Protein AF-A0A6J1TCN6-F1 (afdb_monomer_lite)

Foldseek 3Di:
DDDDDDDPPPPPPPCPPPLDDDPLPDAAWFQKPVQAIDRHPSRQVVVVDPPIDGPGTAHGDDCCNRVPQDQDFLVQLVVQLVVQVCDPPPVGPVCVLDDDDPSVQLSPLSSLQSSCVSRSHHAADSDPCLSVQLVVQCVVLVLDVVQLVVQLVPDPDPSSNRVSVSVSSVSSSVSRHRSRVVVVPPPPPDPPPDDDDDDDDDDDDDDDDDDD

Radius of gyration: 32.66 Å; chains: 1; bounding box: 57×50×155 Å

InterPro domains:
  IPR002350 Kazal domain [PF07648] (19-49)
  IPR002350 Kazal domain [PS51465] (13-62)
  IPR002350 Kazal domain [SM00280] (18-60)
  IPR036058 Kazal domain superfamily [SSF100895] (13-60)

pLDDT: mean 78.06, std 20.07, range [36.69, 97.38]

Sequence (212 aa):
MQFTMFAALLLPAALAALCPCPPSSEDSPVCGSNNRTYASECELRCARLPGLVAAHPGPCGPPEAAAGRAIVEFEDWDKCFTERLCAPPFWGNCTECGGGGDWSKCRQMCGWNCGCACAGLPTGGLDEGSRERWLECWQGRGCFESRLDECKKSCGTESCKNLCYMNWVRCGCGCVQLAAASRTGATTPRPANTAASTTENMSTTAEVGLGS

Structure (mmCIF, N/CA/C/O backbone):
data_AF-A0A6J1TCN6-F1
#
_entry.id   AF-A0A6J1TCN6-F1
#
loop_
_atom_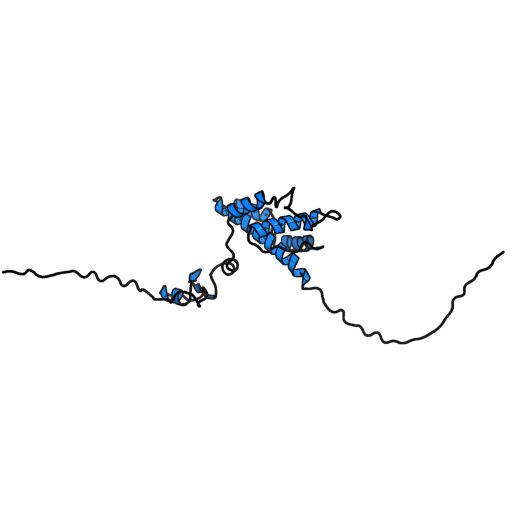site.group_PDB
_atom_site.id
_atom_site.type_symbol
_atom_site.label_atom_id
_atom_site.label_alt_id
_atom_site.label_comp_id
_atom_site.label_asym_id
_atom_site.label_entity_id
_atom_site.label_seq_id
_atom_site.pdbx_PDB_ins_code
_atom_site.Cartn_x
_atom_site.Cartn_y
_atom_site.Cartn_z
_atom_site.occupancy
_atom_site.B_iso_or_equiv
_atom_site.auth_seq_id
_atom_site.auth_comp_id
_atom_site.auth_asym_id
_atom_site.auth_atom_id
_atom_site.pdbx_PDB_model_num
ATOM 1 N N . MET A 1 1 ? -14.423 -17.409 83.108 1.00 46.62 1 MET A N 1
ATOM 2 C CA . MET A 1 1 ? -15.852 -17.497 82.723 1.00 46.62 1 MET A CA 1
ATOM 3 C C . MET A 1 1 ? -16.180 -16.125 82.146 1.00 46.62 1 MET A C 1
ATOM 5 O O . MET A 1 1 ? -15.974 -15.165 82.861 1.00 46.62 1 MET A O 1
ATOM 9 N N . GLN A 1 2 ? -16.464 -15.906 80.865 1.00 44.53 2 GLN A N 1
ATOM 10 C CA . GLN A 1 2 ? -17.339 -16.647 79.965 1.00 44.53 2 GLN A CA 1
ATOM 11 C C . GLN A 1 2 ? -16.924 -16.384 78.507 1.00 44.53 2 GLN A C 1
ATOM 13 O O . GLN A 1 2 ? -16.557 -15.269 78.152 1.00 44.53 2 GLN A O 1
ATOM 18 N N . PHE A 1 3 ? -16.982 -17.439 77.701 1.00 56.25 3 PHE A N 1
ATOM 19 C CA . PHE A 1 3 ? -16.844 -17.441 76.249 1.00 56.25 3 PHE A CA 1
ATOM 20 C C . 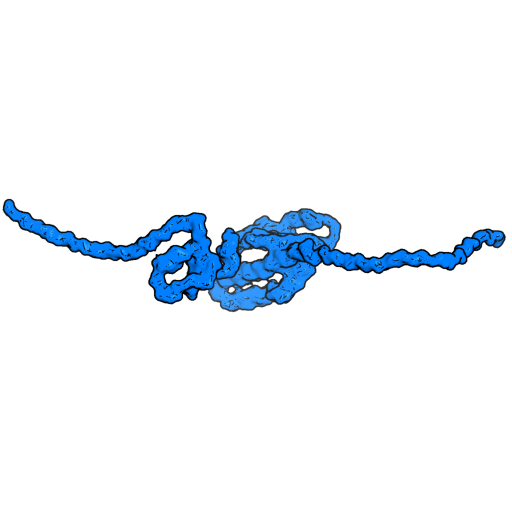PHE A 1 3 ? -18.016 -16.690 75.599 1.00 56.25 3 PHE A C 1
ATOM 22 O O . PHE A 1 3 ? -19.163 -16.944 75.966 1.00 56.25 3 PHE A O 1
ATOM 29 N N . THR A 1 4 ? -17.764 -15.871 74.578 1.00 59.44 4 THR A N 1
ATOM 30 C CA . THR A 1 4 ? -18.784 -15.534 73.574 1.00 59.44 4 THR A CA 1
ATOM 31 C C . THR A 1 4 ? -18.267 -15.876 72.184 1.00 59.44 4 THR A C 1
ATOM 33 O O . THR A 1 4 ? -17.143 -15.564 71.796 1.00 59.44 4 THR A O 1
ATOM 36 N N . MET A 1 5 ? -19.098 -16.653 71.499 1.00 56.09 5 MET A N 1
ATOM 37 C CA . MET A 1 5 ? -18.824 -17.388 70.279 1.00 56.09 5 MET A CA 1
ATOM 38 C C . MET A 1 5 ? -18.811 -16.508 69.028 1.00 56.09 5 MET A C 1
ATOM 40 O O . MET A 1 5 ? -19.613 -15.594 68.875 1.00 56.09 5 MET A O 1
ATOM 44 N N . PHE A 1 6 ? -17.932 -16.914 68.113 1.00 59.91 6 PHE A N 1
ATOM 45 C CA . PHE A 1 6 ? -18.072 -16.947 66.658 1.00 59.91 6 PHE A CA 1
ATOM 46 C C . PHE A 1 6 ? -19.444 -16.583 66.067 1.00 59.91 6 PHE A C 1
ATOM 48 O O . PHE A 1 6 ? -20.427 -17.296 66.248 1.00 59.91 6 PHE A O 1
ATOM 55 N N . ALA A 1 7 ? -19.422 -15.599 65.172 1.00 50.56 7 ALA A N 1
ATOM 56 C CA . ALA A 1 7 ? -20.193 -15.636 63.935 1.00 50.56 7 ALA A CA 1
ATOM 57 C C . ALA A 1 7 ? -19.334 -15.019 62.823 1.00 50.56 7 ALA A C 1
ATOM 59 O O . ALA A 1 7 ? -19.518 -13.873 62.420 1.00 50.56 7 ALA A O 1
ATOM 60 N N . ALA A 1 8 ? -18.333 -15.776 62.363 1.00 53.44 8 ALA A N 1
ATOM 61 C CA . ALA A 1 8 ? -17.680 -15.484 61.096 1.00 53.44 8 ALA A CA 1
ATOM 62 C C . ALA A 1 8 ? -18.711 -15.761 59.996 1.00 53.44 8 ALA A C 1
ATOM 64 O O . ALA A 1 8 ? -18.931 -16.907 59.606 1.00 53.44 8 ALA A O 1
ATOM 65 N N . LEU A 1 9 ? -19.395 -14.704 59.558 1.00 56.03 9 LEU A N 1
ATOM 66 C CA . LEU A 1 9 ? -20.148 -14.680 58.313 1.00 56.03 9 LEU A CA 1
ATOM 67 C C . LEU A 1 9 ? -19.159 -14.994 57.190 1.00 56.03 9 LEU A C 1
ATOM 69 O O . LEU A 1 9 ? -18.452 -14.120 56.692 1.00 56.03 9 LEU A O 1
ATOM 73 N N . LEU A 1 10 ? -19.082 -16.275 56.839 1.00 57.28 10 LEU A N 1
ATOM 74 C CA . LEU A 1 10 ? -18.513 -16.721 55.584 1.00 57.28 10 LEU A CA 1
ATOM 75 C C . LEU A 1 10 ? -19.360 -16.074 54.491 1.00 57.28 10 LEU A C 1
ATOM 77 O O . LEU A 1 10 ? -20.447 -16.548 54.166 1.00 57.28 10 LEU A O 1
ATOM 81 N N . LEU A 1 11 ? -18.867 -14.955 53.958 1.00 54.09 11 LEU A N 1
ATOM 82 C CA . LEU A 1 11 ? -19.218 -14.515 52.619 1.00 54.09 11 LEU A CA 1
ATOM 83 C C . LEU A 1 11 ? -19.058 -15.754 51.733 1.00 54.09 11 LEU A C 1
ATOM 85 O O . LEU A 1 11 ? -17.945 -16.291 51.682 1.00 54.09 11 LEU A O 1
ATOM 89 N N . PRO A 1 12 ? -20.122 -16.257 51.082 1.00 48.84 12 PRO A N 1
ATOM 90 C CA . PRO A 1 12 ? -19.929 -17.218 50.021 1.00 48.84 12 PRO A CA 1
ATOM 91 C C . PRO A 1 12 ? -19.093 -16.470 48.994 1.00 48.84 12 PRO A C 1
ATOM 93 O O . PRO A 1 12 ? -19.589 -15.575 48.307 1.00 48.84 12 PRO A O 1
ATOM 96 N N . ALA A 1 13 ? -17.791 -16.764 48.978 1.00 52.03 13 ALA A N 1
ATOM 97 C CA . ALA A 1 13 ? -16.916 -16.369 47.903 1.00 52.03 13 ALA A CA 1
ATOM 98 C C . ALA A 1 13 ? -17.666 -16.786 46.649 1.00 52.03 13 ALA A C 1
ATOM 100 O O . ALA A 1 13 ? -17.958 -17.971 46.467 1.00 52.03 13 ALA A O 1
ATOM 101 N N . ALA A 1 14 ? -18.090 -15.800 45.863 1.00 54.97 14 ALA A N 1
ATOM 102 C CA . ALA A 1 14 ? -18.622 -16.059 44.554 1.00 54.97 14 ALA A CA 1
ATOM 103 C C . ALA A 1 14 ? -17.546 -16.884 43.852 1.00 54.97 14 ALA A C 1
ATOM 105 O O . ALA A 1 14 ? -16.500 -16.357 43.474 1.00 54.97 14 ALA A O 1
ATOM 106 N N . LEU A 1 15 ? -17.779 -18.194 43.739 1.00 50.97 15 LEU A N 1
ATOM 107 C CA . LEU A 1 15 ? -17.110 -19.036 42.770 1.00 50.97 15 LEU A CA 1
ATOM 108 C C . LEU A 1 15 ? -17.580 -18.521 41.409 1.00 50.97 15 LEU A C 1
ATOM 110 O O . LEU A 1 15 ? -18.444 -19.106 40.758 1.00 50.97 15 LEU A O 1
ATOM 114 N N . ALA A 1 16 ? -17.034 -17.377 40.996 1.00 51.00 16 ALA A N 1
ATOM 115 C CA . ALA A 1 16 ? -16.885 -17.070 39.596 1.00 51.00 16 ALA A CA 1
ATOM 116 C C . ALA A 1 16 ? -16.132 -18.270 39.034 1.00 51.00 16 ALA A C 1
ATOM 118 O O . ALA A 1 16 ? -15.017 -18.572 39.459 1.00 51.00 16 ALA A O 1
ATOM 119 N N . ALA A 1 17 ? -16.844 -19.026 38.207 1.00 58.22 17 ALA A N 1
ATOM 120 C CA . ALA A 1 17 ? -16.399 -20.268 37.627 1.00 58.22 17 ALA A CA 1
ATOM 121 C C . ALA A 1 17 ? -15.012 -20.073 37.003 1.00 58.22 17 ALA A C 1
ATOM 123 O O . ALA A 1 17 ? -14.889 -19.568 35.891 1.00 58.22 17 ALA A O 1
ATOM 124 N N . LEU A 1 18 ? -13.974 -20.490 37.729 1.00 63.50 18 LEU A N 1
ATOM 125 C CA . LEU A 1 18 ? -12.692 -20.837 37.147 1.00 63.50 18 LEU A CA 1
ATOM 126 C C . LEU A 1 18 ? -13.007 -22.017 36.250 1.00 63.50 18 LEU A C 1
ATOM 128 O O . LEU A 1 18 ? -13.144 -23.139 36.726 1.00 63.50 18 LEU A O 1
ATOM 132 N N . CYS A 1 19 ? -13.271 -21.753 34.983 1.00 74.81 19 CYS A N 1
ATOM 133 C CA . CYS A 1 19 ? -13.341 -22.805 34.002 1.00 74.81 19 CYS A CA 1
ATOM 134 C C . CYS A 1 19 ? -11.885 -23.021 33.551 1.00 74.81 19 CYS A C 1
ATOM 136 O O . CYS A 1 19 ? -11.282 -22.134 32.942 1.00 74.81 19 CYS A O 1
ATOM 138 N N . PRO A 1 20 ? -11.259 -24.126 33.993 1.00 78.25 20 PRO A N 1
ATOM 139 C CA . PRO A 1 20 ? -9.837 -24.328 33.807 1.00 78.25 20 PRO A CA 1
ATOM 140 C C . PRO A 1 20 ? -9.618 -24.834 32.384 1.00 78.25 20 PRO A C 1
ATOM 142 O O . PRO A 1 20 ? -9.812 -26.016 32.104 1.00 78.25 20 PRO A O 1
ATOM 145 N N . CYS A 1 21 ? -9.240 -23.937 31.479 1.00 82.19 21 CYS A N 1
ATOM 146 C CA . CYS A 1 21 ? -8.718 -24.334 30.180 1.00 82.19 21 CYS A CA 1
ATOM 147 C C . CYS A 1 21 ? -7.208 -24.584 30.301 1.00 82.19 21 CYS A C 1
ATOM 149 O O . CYS A 1 21 ? -6.521 -23.806 30.972 1.00 82.19 21 CYS A O 1
ATOM 151 N N . PRO A 1 22 ? -6.676 -25.669 29.709 1.00 79.00 22 PRO A N 1
ATOM 152 C CA . PRO A 1 22 ? -5.236 -25.871 29.651 1.00 79.00 22 PRO A CA 1
ATOM 153 C C . PRO A 1 22 ? -4.585 -24.688 28.913 1.00 79.00 22 PRO A C 1
ATOM 155 O O . PRO A 1 22 ? -5.210 -24.120 28.014 1.00 79.00 22 PRO A O 1
ATOM 158 N N . PRO A 1 23 ? -3.351 -24.290 29.278 1.00 67.81 23 PRO A N 1
ATOM 159 C CA . PRO A 1 23 ? -2.618 -23.294 28.509 1.00 67.81 23 PRO A CA 1
ATOM 160 C C . PRO A 1 23 ? -2.549 -23.760 27.052 1.00 67.81 23 PRO A C 1
ATOM 162 O O . PRO A 1 23 ? -2.255 -24.923 26.784 1.00 67.81 23 PRO A O 1
ATOM 165 N N . SER A 1 24 ? -2.884 -22.841 26.151 1.00 63.59 24 SER A N 1
ATOM 166 C CA . SER A 1 24 ? -3.285 -22.992 24.746 1.00 63.59 24 SER A CA 1
ATOM 167 C C . SER A 1 24 ? -2.232 -23.581 23.792 1.00 63.59 24 SER A C 1
ATOM 169 O O . SER A 1 24 ? -2.102 -23.120 22.662 1.00 63.59 24 SER A O 1
ATOM 171 N N . SER A 1 25 ? -1.425 -24.554 24.216 1.00 55.06 25 SER A N 1
ATOM 172 C CA . SER A 1 25 ? -0.307 -25.052 23.413 1.00 55.06 25 SER A CA 1
ATOM 173 C C . SER A 1 25 ? -0.741 -25.837 22.174 1.00 55.06 25 SER A C 1
ATOM 175 O O . SER A 1 25 ? 0.068 -25.970 21.264 1.00 55.06 25 SER A O 1
ATOM 177 N N . GLU A 1 26 ? -1.986 -26.329 22.119 1.00 57.09 26 GLU A N 1
ATOM 178 C CA . GLU A 1 26 ? -2.482 -27.165 21.007 1.00 57.09 26 GLU A CA 1
ATOM 179 C C . GLU A 1 26 ? -3.839 -26.728 20.417 1.00 57.09 26 GLU A C 1
ATOM 181 O O . GLU A 1 26 ? -4.210 -27.194 19.341 1.00 57.09 26 GLU A O 1
ATOM 186 N N . ASP A 1 27 ? -4.571 -25.808 21.055 1.00 66.25 27 ASP A N 1
ATOM 187 C CA . ASP A 1 27 ? -5.868 -25.356 20.542 1.00 66.25 27 ASP A CA 1
ATOM 188 C C . ASP A 1 27 ? -5.704 -24.108 19.666 1.00 66.25 27 ASP A C 1
ATOM 190 O O . ASP A 1 27 ? -5.179 -23.082 20.096 1.00 66.25 27 ASP A O 1
ATOM 194 N N . SER A 1 28 ? -6.174 -24.189 18.419 1.00 81.69 28 SER A N 1
ATOM 195 C CA . SER A 1 28 ? -6.238 -23.032 17.521 1.00 81.69 28 SER A CA 1
ATOM 196 C C . SER A 1 28 ? -7.366 -22.073 17.942 1.00 81.69 28 SER A C 1
ATOM 198 O O . SER A 1 28 ? -8.415 -22.540 18.399 1.00 81.69 28 SER A O 1
ATOM 200 N N . PRO A 1 29 ? -7.208 -20.748 17.748 1.00 89.38 29 PRO A N 1
ATOM 201 C CA . PRO A 1 29 ? -8.264 -19.778 18.030 1.00 89.38 29 PRO A CA 1
ATOM 202 C C . PRO A 1 29 ? -9.541 -20.081 17.236 1.00 89.38 29 PRO A C 1
ATOM 204 O O . PRO A 1 29 ? -9.477 -20.619 16.128 1.00 89.38 29 PRO A O 1
ATOM 207 N N . VAL A 1 30 ? -10.699 -19.698 17.777 1.00 92.25 30 VAL A N 1
ATOM 208 C CA . VAL A 1 30 ? -12.020 -19.882 17.146 1.00 92.25 30 VAL A CA 1
ATOM 209 C C . VAL A 1 30 ? -12.822 -18.583 17.149 1.00 92.25 30 VAL A C 1
ATOM 211 O O . VAL A 1 30 ? -12.724 -17.781 18.080 1.00 92.25 30 VAL A O 1
ATOM 214 N N . CYS A 1 31 ? -13.650 -18.376 16.128 1.00 93.56 31 CYS A N 1
ATOM 215 C CA . CYS A 1 31 ? -14.565 -17.248 16.057 1.00 93.56 31 CYS A CA 1
ATOM 216 C C . CYS A 1 31 ? -15.929 -17.671 16.598 1.00 93.56 31 CYS A C 1
ATOM 218 O O . CYS A 1 31 ? -16.514 -18.632 16.105 1.00 93.56 31 CYS A O 1
ATOM 220 N N . GLY A 1 32 ? -16.449 -16.974 17.607 1.00 94.81 32 GLY A N 1
ATOM 221 C CA . GLY A 1 32 ? -17.785 -17.211 18.149 1.00 94.81 32 GLY A CA 1
ATOM 222 C C . GLY A 1 32 ? -18.898 -16.588 17.302 1.00 94.81 32 GLY A C 1
ATOM 223 O O . GLY A 1 32 ? -18.687 -15.617 16.579 1.00 94.81 32 GLY A O 1
ATOM 224 N N . SER A 1 33 ? -20.126 -17.087 17.455 1.00 95.12 33 SER A N 1
ATOM 225 C CA . SER A 1 33 ? -21.349 -16.555 16.826 1.00 95.12 33 SER A CA 1
ATOM 226 C C . SER A 1 33 ? -21.666 -15.104 17.211 1.00 95.12 33 SER A C 1
ATOM 228 O O . SER A 1 33 ? -22.471 -14.445 16.560 1.00 95.12 33 SER A O 1
ATOM 230 N N . ASN A 1 34 ? -21.004 -14.588 18.246 1.00 92.88 34 ASN A N 1
ATOM 231 C CA . ASN A 1 34 ? -21.028 -13.193 18.681 1.00 92.88 34 ASN A CA 1
ATOM 232 C C . ASN A 1 34 ? -19.928 -12.326 18.037 1.00 92.88 34 ASN A C 1
ATOM 234 O O . ASN A 1 34 ? -19.694 -11.208 18.498 1.00 92.88 34 ASN A O 1
ATOM 238 N N . ASN A 1 35 ? -19.235 -12.839 17.017 1.00 91.19 35 ASN A N 1
ATOM 239 C CA . ASN A 1 35 ? -18.137 -12.173 16.319 1.00 91.19 35 ASN A CA 1
ATOM 240 C C . ASN A 1 35 ? -16.944 -11.817 17.235 1.00 91.19 35 ASN A C 1
ATOM 242 O O . ASN A 1 35 ? -16.259 -10.817 17.015 1.00 91.19 35 ASN A O 1
ATOM 246 N N . ARG A 1 36 ? -16.700 -12.622 18.283 1.00 91.94 36 ARG A N 1
ATOM 247 C CA . ARG A 1 36 ? -15.509 -12.536 19.145 1.00 91.94 36 ARG A CA 1
ATOM 248 C C . ARG A 1 36 ? -14.594 -13.740 18.951 1.00 91.94 36 ARG A C 1
ATOM 250 O O . ARG A 1 36 ? -15.065 -14.873 18.906 1.00 91.94 36 ARG A O 1
ATOM 257 N N . THR A 1 37 ? -13.290 -13.485 18.894 1.00 90.69 37 THR A N 1
ATOM 258 C CA . THR A 1 37 ? -12.258 -14.527 18.902 1.00 90.69 37 THR A CA 1
ATOM 259 C C . THR A 1 37 ? -12.057 -15.060 20.318 1.00 90.69 37 THR A C 1
ATOM 261 O O . THR A 1 37 ? -11.866 -14.276 21.246 1.00 90.69 37 THR A O 1
ATOM 264 N N . TYR A 1 38 ? -12.049 -16.380 20.467 1.00 89.94 38 TYR A N 1
ATOM 265 C CA . TYR A 1 38 ? -11.663 -17.099 21.681 1.00 89.94 38 TYR A CA 1
ATOM 266 C C . TYR A 1 38 ? -10.328 -17.802 21.426 1.00 89.94 38 TYR A C 1
ATOM 268 O O . TYR A 1 38 ? -10.118 -18.299 20.316 1.00 89.94 38 TYR A O 1
ATOM 276 N N . ALA A 1 39 ? -9.415 -17.837 22.407 1.00 87.69 39 ALA A N 1
ATOM 277 C CA . ALA A 1 39 ? -8.080 -18.400 22.178 1.00 87.69 39 ALA A CA 1
ATOM 278 C C . ALA A 1 39 ? -8.120 -19.920 21.972 1.00 87.69 39 ALA A C 1
ATOM 280 O O . ALA A 1 39 ? -7.211 -20.484 21.376 1.00 87.69 39 ALA A O 1
ATOM 281 N N . SER A 1 40 ? -9.198 -20.564 22.419 1.00 88.62 40 SER A N 1
ATOM 282 C CA . SER A 1 40 ? -9.494 -21.970 22.174 1.00 88.62 40 SER A CA 1
ATOM 283 C C . SER A 1 40 ? -11.001 -22.225 22.157 1.00 88.62 40 SER A C 1
ATOM 285 O O . SER A 1 40 ? -11.806 -21.440 22.669 1.00 88.62 40 SER A O 1
ATOM 287 N N . GLU A 1 41 ? -11.389 -23.385 21.634 1.00 90.19 41 GLU A N 1
ATOM 288 C CA . GLU A 1 41 ? -12.746 -23.921 21.777 1.00 90.19 41 GLU A CA 1
ATOM 289 C C . GLU A 1 41 ? -13.128 -24.116 23.259 1.00 90.19 41 GLU A C 1
ATOM 291 O O . GLU A 1 41 ? -14.288 -23.926 23.639 1.00 90.19 41 GLU A O 1
ATOM 296 N N . CYS A 1 42 ? -12.153 -24.443 24.121 1.00 90.06 42 CYS A N 1
ATOM 297 C CA . CYS A 1 42 ? -12.367 -24.508 25.566 1.00 90.06 42 CYS A CA 1
ATOM 298 C C . CYS A 1 42 ? -12.830 -23.154 26.107 1.00 90.06 42 CYS A C 1
ATOM 300 O O . CYS A 1 42 ? -13.867 -23.087 26.768 1.00 90.06 42 CYS A O 1
ATOM 302 N N . GLU A 1 43 ? -12.123 -22.073 25.773 1.00 89.50 43 GLU A N 1
ATOM 303 C CA . GLU A 1 43 ? -12.468 -20.716 26.203 1.00 89.50 43 GLU A CA 1
ATOM 304 C C . GLU A 1 43 ? -13.826 -20.246 25.671 1.00 89.50 43 GLU A C 1
ATOM 306 O O . GLU A 1 43 ? -14.572 -19.576 26.389 1.00 89.50 43 GLU A O 1
ATOM 311 N N . LEU A 1 44 ? -14.197 -20.635 24.448 1.00 91.56 44 LEU A N 1
ATOM 312 C CA . LEU A 1 44 ? -15.525 -20.345 23.903 1.00 91.56 44 LEU A CA 1
ATOM 313 C C . LEU A 1 44 ? -16.624 -20.969 24.768 1.00 91.56 44 LEU A C 1
ATOM 315 O O . LEU A 1 44 ? -17.570 -20.289 25.173 1.00 91.56 44 LEU A O 1
ATOM 319 N N . ARG A 1 45 ? -16.480 -22.249 25.121 1.00 89.19 45 ARG A N 1
ATOM 320 C CA . ARG A 1 45 ? -17.425 -22.959 26.004 1.00 89.19 45 ARG A CA 1
ATOM 321 C C . ARG A 1 45 ? -17.405 -22.398 27.425 1.00 89.19 45 ARG A C 1
ATOM 323 O O . ARG A 1 45 ? -18.437 -22.340 28.096 1.00 89.19 45 ARG A O 1
ATOM 330 N N . CYS A 1 46 ? -16.236 -21.945 27.861 1.00 90.31 46 CYS A N 1
ATOM 331 C CA . CYS A 1 46 ? -15.984 -21.322 29.154 1.00 90.31 46 CYS A CA 1
ATOM 332 C C . CYS A 1 46 ? -16.806 -20.054 29.379 1.00 90.31 46 CYS A C 1
ATOM 334 O O . CYS A 1 46 ? -17.253 -19.791 30.495 1.00 90.31 46 CYS A O 1
ATOM 336 N N . ALA A 1 47 ? -17.044 -19.292 28.310 1.00 89.50 47 ALA A N 1
ATOM 337 C CA . ALA A 1 47 ? -17.759 -18.027 28.374 1.00 89.50 47 ALA A CA 1
ATOM 338 C C . ALA A 1 47 ? -19.227 -18.174 28.806 1.00 89.50 47 ALA A C 1
ATOM 340 O O . ALA A 1 47 ? -19.812 -17.198 29.271 1.00 89.50 47 ALA A O 1
ATOM 341 N N . ARG A 1 48 ? -19.822 -19.373 28.662 1.00 85.25 48 ARG A N 1
ATOM 342 C CA . ARG A 1 48 ? -21.197 -19.710 29.089 1.00 85.25 48 ARG A CA 1
ATOM 343 C C . ARG A 1 48 ? -22.253 -18.671 28.677 1.00 85.25 48 ARG A C 1
ATOM 345 O O . ARG A 1 48 ? -23.237 -18.458 29.384 1.00 85.25 48 ARG A O 1
ATOM 352 N N . LEU A 1 49 ? -22.058 -18.025 27.527 1.00 88.81 49 LEU A N 1
ATOM 353 C CA . LEU A 1 49 ? -23.018 -17.073 26.978 1.00 88.81 49 LEU A CA 1
ATOM 354 C C . LEU A 1 49 ? -24.168 -17.844 26.298 1.00 88.81 49 LEU A C 1
ATOM 356 O O . LEU A 1 49 ? -23.896 -18.738 25.492 1.00 88.81 49 LEU A O 1
ATOM 360 N N . PRO A 1 50 ? -25.446 -17.529 26.585 1.00 91.69 50 PRO A N 1
ATOM 361 C CA . PRO A 1 50 ? -26.581 -18.188 25.940 1.00 91.69 50 PRO A CA 1
ATOM 362 C C . PRO A 1 50 ? -26.511 -18.085 24.411 1.00 91.69 50 PRO A C 1
ATOM 364 O O . PRO A 1 50 ? -26.372 -16.991 23.868 1.00 91.69 50 PRO A O 1
ATOM 367 N N . GLY A 1 51 ? -26.604 -19.223 23.716 1.00 91.25 51 GLY A N 1
ATOM 368 C CA . GLY A 1 51 ? -26.572 -19.278 22.247 1.00 91.25 51 GLY A CA 1
ATOM 369 C C . GLY A 1 51 ? -25.197 -19.030 21.609 1.00 91.25 51 GLY A C 1
ATOM 370 O O . GLY A 1 51 ? -25.099 -18.966 20.383 1.00 91.25 51 GLY A O 1
ATOM 371 N N . LEU A 1 52 ? -24.132 -18.903 22.407 1.00 94.88 52 LEU A N 1
ATOM 372 C CA . LEU A 1 52 ? -22.775 -18.809 21.886 1.00 94.88 52 LEU A CA 1
ATOM 373 C C . LEU A 1 52 ? -22.313 -20.171 21.366 1.00 94.88 52 LEU A C 1
ATOM 375 O O . LEU A 1 52 ? -22.261 -21.150 22.107 1.00 94.88 52 LEU A O 1
ATOM 379 N N . VAL A 1 53 ? -21.942 -20.203 20.093 1.00 94.12 53 VAL A N 1
ATOM 380 C CA . VAL A 1 53 ? -21.359 -21.364 19.413 1.00 94.12 53 VAL A CA 1
ATOM 381 C C . VAL A 1 53 ? -20.158 -20.907 18.598 1.00 94.12 53 VAL A C 1
ATOM 383 O O . VAL A 1 53 ? -20.057 -19.724 18.272 1.00 94.12 53 VAL A O 1
ATOM 386 N N . ALA A 1 54 ? -19.250 -21.816 18.251 1.00 93.12 54 ALA A N 1
ATOM 387 C CA . ALA A 1 54 ? -18.235 -21.518 17.249 1.00 93.12 54 ALA A CA 1
ATOM 388 C C . ALA A 1 54 ? -18.917 -21.265 15.894 1.00 93.12 54 ALA A C 1
ATOM 390 O O . ALA A 1 54 ? -19.691 -22.092 15.413 1.00 93.12 54 ALA A O 1
ATOM 391 N N . ALA A 1 55 ? -18.651 -20.108 15.297 1.00 93.38 55 ALA A N 1
ATOM 392 C CA . ALA A 1 55 ? -19.060 -19.763 13.943 1.00 93.38 55 ALA A CA 1
ATOM 393 C C . ALA A 1 55 ? -18.114 -20.391 12.909 1.00 93.38 55 ALA A C 1
ATOM 395 O O . ALA A 1 55 ? -18.578 -20.985 11.939 1.00 93.38 55 ALA A O 1
ATOM 396 N N . HIS A 1 56 ? -16.797 -20.280 13.121 1.00 91.31 56 HIS A N 1
ATOM 397 C CA . HIS A 1 56 ? -15.777 -20.929 12.294 1.00 91.31 56 HIS A CA 1
ATOM 398 C C . HIS A 1 56 ? -14.439 -21.097 13.047 1.00 91.31 56 HIS A C 1
ATOM 400 O O . HIS A 1 56 ? -14.181 -20.365 14.009 1.00 91.31 56 HIS A O 1
ATOM 406 N N . PRO A 1 57 ? -13.563 -22.024 12.610 1.00 89.06 57 PRO A N 1
ATOM 407 C CA . PRO A 1 57 ? -12.176 -22.100 13.075 1.00 89.06 57 PRO A CA 1
ATOM 408 C C . PRO A 1 57 ? -11.367 -20.853 12.685 1.00 89.06 57 PRO A C 1
ATOM 410 O O . PRO A 1 57 ? -11.602 -20.268 11.626 1.00 89.06 57 PRO A O 1
ATOM 413 N N . GLY A 1 58 ? -10.383 -20.472 13.499 1.00 86.56 58 GLY A N 1
ATOM 414 C CA . GLY A 1 58 ? -9.584 -19.254 13.329 1.00 86.56 58 GLY A CA 1
ATOM 415 C C . GLY A 1 58 ? -10.211 -18.023 14.000 1.00 86.56 58 GLY A C 1
ATOM 416 O O . GLY A 1 58 ? -11.369 -18.066 14.416 1.00 86.56 58 GLY A O 1
ATOM 417 N N . PRO A 1 59 ? -9.469 -16.910 14.132 1.00 88.44 59 PRO A N 1
ATOM 418 C CA . PRO A 1 59 ? -10.001 -15.688 14.720 1.00 88.44 59 PRO A CA 1
ATOM 419 C C . PRO A 1 59 ? -11.061 -15.042 13.826 1.00 88.44 59 PRO A C 1
ATOM 421 O O . PRO A 1 59 ? -11.040 -15.190 12.605 1.00 88.44 59 PRO A O 1
ATOM 424 N N . CYS A 1 60 ? -11.964 -14.280 14.438 1.00 88.88 60 CYS A N 1
ATOM 425 C CA . CYS A 1 60 ? -12.882 -13.422 13.702 1.00 88.88 60 CYS A CA 1
ATOM 426 C C . CYS A 1 60 ? -12.119 -12.313 12.962 1.00 88.88 60 CYS A C 1
ATOM 428 O O . CYS A 1 60 ? -11.072 -11.846 13.418 1.00 88.88 60 CYS A O 1
ATOM 430 N N . GLY A 1 61 ? -12.702 -11.827 11.868 1.00 77.38 61 GLY A N 1
ATOM 431 C CA . GLY A 1 61 ? -12.164 -10.718 11.083 1.00 77.38 61 GLY A CA 1
ATOM 432 C C . GLY A 1 61 ? -11.492 -11.160 9.781 1.00 77.38 61 GLY A C 1
ATOM 433 O O . GLY A 1 61 ? -11.511 -12.342 9.433 1.00 77.38 61 GLY A O 1
ATOM 434 N N . PRO A 1 62 ? -10.949 -10.205 9.007 1.00 61.53 62 PRO A N 1
ATOM 435 C CA . PRO A 1 62 ? -10.297 -10.517 7.747 1.00 61.53 62 PRO A CA 1
ATOM 436 C C . PRO A 1 62 ? -9.094 -11.447 7.985 1.00 61.53 62 PRO A C 1
ATOM 438 O O . PRO A 1 62 ? -8.436 -11.347 9.023 1.00 61.53 62 PRO A O 1
ATOM 441 N N . PRO A 1 63 ? -8.773 -12.331 7.022 1.00 56.50 63 PRO A N 1
ATOM 442 C CA . PRO A 1 63 ? -7.738 -13.367 7.152 1.00 56.50 63 PRO A CA 1
ATOM 443 C C . PRO A 1 63 ? -6.345 -12.834 7.539 1.00 56.50 63 PRO A C 1
ATOM 445 O O . PRO A 1 63 ? -5.489 -13.591 7.991 1.00 56.50 63 PRO A O 1
ATOM 448 N N . GLU A 1 64 ? -6.125 -11.527 7.418 1.00 53.34 64 GLU A N 1
ATOM 449 C CA . GLU A 1 64 ? -4.925 -10.818 7.859 1.00 53.34 64 GLU A CA 1
ATOM 450 C C . GLU A 1 64 ? -4.707 -10.898 9.383 1.00 53.34 64 GLU A C 1
ATOM 452 O O . GLU A 1 64 ? -3.562 -11.025 9.810 1.00 53.34 64 GLU A O 1
ATOM 457 N N . ALA A 1 65 ? -5.773 -10.945 10.195 1.00 48.75 65 ALA A N 1
ATOM 458 C CA . ALA A 1 65 ? -5.682 -11.143 11.649 1.00 48.75 65 ALA A CA 1
ATOM 459 C C . ALA A 1 65 ? -5.380 -12.606 12.043 1.00 48.75 65 ALA A C 1
ATOM 461 O O . ALA A 1 65 ? -4.829 -12.865 13.110 1.00 48.75 65 ALA A O 1
ATOM 462 N N . ALA A 1 66 ? -5.708 -13.568 11.173 1.00 46.22 66 ALA A N 1
ATOM 463 C CA . ALA A 1 66 ? -5.493 -15.001 11.397 1.00 46.22 66 ALA A CA 1
ATOM 464 C C . ALA A 1 66 ? -4.078 -15.479 11.051 1.00 46.22 66 ALA A C 1
ATOM 466 O O . ALA A 1 66 ? -3.628 -16.499 11.564 1.00 46.22 66 ALA A O 1
ATOM 467 N N . ALA A 1 67 ? -3.366 -14.741 10.199 1.00 55.22 67 ALA A N 1
ATOM 468 C CA . ALA A 1 67 ? -2.060 -15.134 9.677 1.00 55.22 67 ALA A CA 1
ATOM 469 C C . ALA A 1 67 ? -0.865 -14.666 10.533 1.00 55.22 67 ALA A C 1
ATOM 471 O O . ALA A 1 67 ? 0.272 -14.729 10.067 1.00 55.22 67 ALA A O 1
ATOM 472 N N . GLY A 1 68 ? -1.094 -14.148 11.746 1.00 50.03 68 GLY A N 1
ATOM 473 C CA . GLY A 1 68 ? -0.018 -13.667 12.623 1.00 50.03 68 GLY A CA 1
ATOM 474 C C . GLY A 1 68 ? 0.779 -12.481 12.061 1.00 50.03 68 GLY A C 1
ATOM 475 O O . GLY A 1 68 ? 1.868 -12.191 12.553 1.00 50.03 68 GLY A O 1
ATOM 476 N N . ARG A 1 69 ? 0.270 -11.784 11.033 1.00 57.78 69 ARG A N 1
ATOM 477 C CA . ARG A 1 69 ? 0.858 -10.518 10.584 1.00 57.78 69 ARG A CA 1
ATOM 478 C C . ARG A 1 69 ? 0.354 -9.402 11.481 1.00 57.78 69 ARG A C 1
ATOM 480 O O . ARG A 1 69 ? -0.848 -9.169 11.566 1.00 57.78 69 ARG A O 1
ATOM 487 N N . ALA A 1 70 ? 1.286 -8.720 12.142 1.00 63.59 70 ALA A N 1
ATOM 488 C CA . ALA A 1 70 ? 0.983 -7.504 12.878 1.00 63.59 70 ALA A CA 1
ATOM 489 C C . ALA A 1 70 ? 0.305 -6.497 11.938 1.00 63.59 70 ALA A C 1
ATOM 491 O O . ALA A 1 70 ? 0.797 -6.234 10.838 1.00 63.59 70 ALA A O 1
ATOM 492 N N . ILE A 1 71 ? -0.837 -5.957 12.364 1.00 73.00 71 ILE A N 1
ATOM 493 C CA . ILE A 1 71 ? -1.456 -4.814 11.698 1.00 73.00 71 ILE A CA 1
ATOM 494 C C . ILE A 1 71 ? -0.496 -3.642 11.903 1.00 73.00 71 ILE A C 1
ATOM 496 O O . ILE A 1 71 ? -0.256 -3.237 13.036 1.00 73.00 71 ILE A O 1
ATOM 500 N N . VAL A 1 72 ? 0.097 -3.144 10.819 1.00 89.12 72 VAL A N 1
ATOM 501 C CA . VAL A 1 72 ? 0.899 -1.918 10.863 1.00 89.12 72 VAL A CA 1
ATOM 502 C C . VAL A 1 72 ? -0.061 -0.731 10.885 1.00 89.12 72 VAL A C 1
ATOM 504 O O . VAL A 1 72 ? -0.899 -0.600 9.986 1.00 89.12 72 VAL A O 1
ATOM 507 N N . GLU A 1 73 ? 0.046 0.100 11.921 1.00 91.94 73 GLU A N 1
ATOM 508 C CA . GLU A 1 73 ? -0.704 1.352 12.043 1.00 91.94 73 GLU A CA 1
ATOM 509 C C . GLU A 1 73 ? -0.133 2.427 11.106 1.00 91.94 73 GLU A C 1
ATOM 511 O O . GLU A 1 73 ? 0.990 2.322 10.605 1.00 91.94 73 GLU A O 1
ATOM 516 N N . PHE A 1 74 ? -0.924 3.464 10.831 1.00 94.81 74 PHE A N 1
ATOM 517 C CA . PHE A 1 74 ? -0.562 4.481 9.841 1.00 94.81 74 PHE A CA 1
ATOM 518 C C . PHE A 1 74 ? 0.733 5.216 10.195 1.00 94.81 74 PHE A C 1
ATOM 520 O O . PHE A 1 74 ? 1.558 5.441 9.318 1.00 94.81 74 PHE A O 1
ATOM 527 N N . GLU A 1 75 ? 0.933 5.563 11.464 1.00 95.44 75 GLU A N 1
ATOM 528 C CA . GLU A 1 75 ? 2.089 6.334 11.920 1.00 95.44 75 GLU A CA 1
ATOM 529 C C . GLU A 1 75 ? 3.406 5.567 11.716 1.00 95.44 75 GLU A C 1
ATOM 531 O O . GLU A 1 75 ? 4.404 6.137 11.270 1.00 95.44 75 GLU A O 1
ATOM 536 N N . ASP A 1 76 ? 3.399 4.259 11.979 1.00 96.06 76 ASP A N 1
ATOM 537 C CA . ASP A 1 76 ? 4.561 3.392 11.762 1.00 96.06 76 ASP A CA 1
ATOM 538 C C . ASP A 1 76 ? 4.843 3.201 10.268 1.00 96.06 76 ASP A C 1
ATOM 540 O O . ASP A 1 76 ? 5.999 3.232 9.826 1.00 96.06 76 ASP A O 1
ATOM 544 N N . TRP A 1 77 ? 3.779 3.040 9.476 1.00 96.62 77 TRP A N 1
ATOM 545 C CA . TRP A 1 77 ? 3.882 2.949 8.026 1.00 96.62 77 TRP A CA 1
ATOM 546 C C . TRP A 1 77 ? 4.455 4.232 7.418 1.00 96.62 77 TRP A C 1
ATOM 548 O O . TRP A 1 77 ? 5.396 4.152 6.631 1.00 96.62 77 TRP A O 1
ATOM 558 N N . ASP A 1 78 ? 3.928 5.397 7.798 1.00 97.06 78 ASP A N 1
ATOM 559 C CA . ASP A 1 78 ? 4.306 6.708 7.260 1.00 97.06 78 ASP A CA 1
ATOM 560 C C . ASP A 1 78 ? 5.770 7.036 7.560 1.00 97.06 78 ASP A C 1
ATOM 562 O O . ASP A 1 78 ? 6.528 7.443 6.671 1.00 97.06 78 ASP A O 1
ATOM 566 N N . LYS A 1 79 ? 6.207 6.743 8.790 1.00 97.25 79 LYS A N 1
ATOM 567 C CA . LYS A 1 79 ? 7.610 6.856 9.181 1.00 97.25 79 LYS A CA 1
ATOM 568 C C . LYS A 1 79 ? 8.504 5.980 8.303 1.00 97.25 79 LYS A C 1
ATOM 570 O O . LYS A 1 79 ? 9.461 6.482 7.715 1.00 97.25 79 LYS A O 1
ATOM 575 N N . CYS A 1 80 ? 8.180 4.692 8.165 1.00 97.06 80 CYS A N 1
ATOM 576 C CA . CYS A 1 80 ? 8.937 3.771 7.314 1.00 97.06 80 CYS A CA 1
ATOM 577 C C . CYS A 1 80 ? 8.962 4.230 5.849 1.00 97.06 80 CYS A C 1
ATOM 579 O O . CYS A 1 80 ? 10.015 4.223 5.207 1.00 97.06 80 CYS A O 1
ATOM 581 N N . PHE A 1 81 ? 7.809 4.640 5.321 1.00 95.81 81 PHE A N 1
ATOM 582 C CA . PHE A 1 81 ? 7.628 5.053 3.935 1.00 95.81 81 PHE A CA 1
ATOM 583 C C . PHE A 1 81 ? 8.474 6.285 3.600 1.00 95.81 81 PHE A C 1
ATOM 585 O O . PHE A 1 81 ? 9.128 6.329 2.552 1.00 95.81 81 PHE A O 1
ATOM 592 N N . THR A 1 82 ? 8.506 7.249 4.520 1.00 95.50 82 THR A N 1
ATOM 593 C CA . THR A 1 82 ? 9.279 8.487 4.403 1.00 95.50 82 THR A CA 1
ATOM 594 C C . THR A 1 82 ? 10.776 8.233 4.542 1.00 95.50 82 THR A C 1
ATOM 596 O O . THR A 1 82 ? 11.542 8.636 3.670 1.00 95.50 82 THR A O 1
ATOM 599 N N . GLU A 1 83 ? 11.215 7.520 5.583 1.00 95.50 83 GLU A N 1
ATOM 600 C CA . GLU A 1 83 ? 12.641 7.240 5.821 1.00 95.50 83 GLU A CA 1
ATOM 601 C C . GLU A 1 83 ? 13.271 6.418 4.688 1.00 95.50 83 GLU A C 1
ATOM 603 O O . GLU A 1 83 ? 14.438 6.608 4.343 1.00 95.50 83 GLU A O 1
ATOM 608 N N . ARG A 1 84 ? 12.492 5.526 4.066 1.00 94.81 84 ARG A N 1
ATOM 609 C CA . ARG A 1 84 ? 12.934 4.715 2.923 1.00 94.81 84 ARG A CA 1
ATOM 610 C C . ARG A 1 84 ? 12.721 5.391 1.572 1.00 94.81 84 ARG A C 1
ATOM 612 O O . ARG A 1 84 ? 13.100 4.805 0.560 1.00 94.81 84 ARG A O 1
ATOM 619 N N . LEU A 1 85 ? 12.138 6.590 1.547 1.00 94.06 85 LEU A N 1
ATOM 620 C CA . LEU A 1 85 ? 11.877 7.383 0.344 1.00 94.06 85 LEU A CA 1
ATOM 621 C C . LEU A 1 85 ? 11.071 6.617 -0.719 1.00 94.06 85 LEU A C 1
ATOM 623 O O . LEU A 1 85 ? 11.368 6.708 -1.908 1.00 94.06 85 LEU A O 1
ATOM 627 N N . CYS A 1 86 ? 10.057 5.850 -0.303 1.00 93.88 86 CYS A N 1
ATOM 628 C CA . CYS A 1 86 ? 9.304 4.946 -1.183 1.00 93.88 86 CYS A CA 1
ATOM 629 C C . CYS A 1 86 ? 8.468 5.668 -2.268 1.00 93.88 86 CYS A C 1
ATOM 631 O O . CYS A 1 86 ? 8.059 5.045 -3.249 1.00 93.88 86 CYS A O 1
ATOM 633 N N . ALA A 1 87 ? 8.214 6.971 -2.115 1.00 88.69 87 ALA A N 1
ATOM 634 C CA . ALA A 1 87 ? 7.521 7.817 -3.090 1.00 88.69 87 ALA A CA 1
ATOM 635 C C . ALA A 1 87 ? 8.485 8.539 -4.059 1.00 88.69 87 ALA A C 1
ATOM 637 O O . ALA A 1 87 ? 9.695 8.615 -3.816 1.00 88.69 87 ALA A O 1
ATOM 638 N N . PRO A 1 88 ? 7.968 9.114 -5.164 1.00 83.19 88 PRO A N 1
ATOM 639 C CA . PRO A 1 88 ? 8.722 10.063 -5.978 1.00 83.19 88 PRO A CA 1
ATOM 640 C C . PRO A 1 88 ? 9.357 11.180 -5.131 1.00 83.19 88 PRO A C 1
ATOM 642 O O . PRO A 1 88 ? 8.737 11.636 -4.170 1.00 83.19 88 PRO A O 1
ATOM 645 N N . PRO A 1 89 ? 10.554 11.673 -5.498 1.00 78.75 89 PRO A N 1
ATOM 646 C CA . PRO A 1 89 ? 11.285 11.378 -6.734 1.00 78.75 89 PRO A CA 1
ATOM 647 C C . PRO A 1 89 ? 12.190 10.138 -6.653 1.00 78.75 89 PRO A C 1
ATOM 649 O O . PRO A 1 89 ? 12.730 9.722 -7.678 1.00 78.75 89 PRO A O 1
ATOM 652 N N . PHE A 1 90 ? 12.352 9.546 -5.465 1.00 72.44 90 PHE A N 1
ATOM 653 C CA . PHE A 1 90 ? 13.384 8.538 -5.223 1.00 72.44 90 PHE A CA 1
ATOM 654 C C . PHE A 1 90 ? 12.880 7.088 -5.251 1.00 72.44 90 PHE A C 1
ATOM 656 O O . PHE A 1 90 ? 13.701 6.219 -5.492 1.00 72.44 90 PHE A O 1
ATOM 663 N N . TRP A 1 91 ? 11.573 6.809 -5.145 1.00 84.00 91 TRP A N 1
ATOM 664 C CA . TRP A 1 91 ? 10.960 5.467 -5.288 1.00 84.00 91 TRP A CA 1
ATOM 665 C C . TRP A 1 91 ? 11.578 4.344 -4.420 1.00 84.00 91 TRP A C 1
ATOM 667 O O . TRP A 1 91 ? 11.271 3.175 -4.621 1.00 84.00 91 TRP A O 1
ATOM 677 N N . GLY A 1 92 ? 12.418 4.668 -3.438 1.00 83.00 92 GLY A N 1
ATOM 678 C CA . GLY A 1 92 ? 13.251 3.737 -2.680 1.00 83.00 92 GLY A CA 1
ATOM 679 C C . GLY A 1 92 ? 14.644 3.511 -3.282 1.00 83.00 92 GLY A C 1
ATOM 680 O O . GLY A 1 92 ? 15.054 4.117 -4.266 1.00 83.00 92 GLY A O 1
ATOM 681 N N . ASN A 1 93 ? 15.418 2.597 -2.695 1.00 82.25 93 ASN A N 1
ATOM 682 C CA . ASN A 1 93 ? 16.769 2.263 -3.166 1.00 82.25 93 ASN A CA 1
ATOM 683 C C . ASN A 1 93 ? 16.752 1.278 -4.360 1.00 82.25 93 ASN A C 1
ATOM 685 O O . ASN A 1 93 ? 17.431 0.260 -4.308 1.00 82.25 93 ASN A O 1
ATOM 689 N N . CYS A 1 94 ? 15.943 1.532 -5.398 1.00 86.06 94 CYS A N 1
ATOM 690 C CA . CYS A 1 94 ? 15.618 0.623 -6.519 1.00 86.06 94 CYS A CA 1
ATOM 691 C C . CYS A 1 94 ? 16.790 0.295 -7.467 1.00 86.06 94 CYS A C 1
ATOM 693 O O . CYS A 1 94 ? 16.664 0.391 -8.691 1.00 86.06 94 CYS A O 1
ATOM 695 N N . THR A 1 95 ? 17.946 -0.080 -6.927 1.00 84.25 95 THR A N 1
ATOM 696 C CA . THR A 1 95 ? 19.159 -0.438 -7.669 1.00 84.25 95 THR A CA 1
ATOM 697 C C . THR A 1 95 ? 18.945 -1.661 -8.554 1.00 84.25 95 THR A C 1
ATOM 699 O O . THR A 1 95 ? 19.540 -1.742 -9.625 1.00 84.25 95 THR A O 1
ATOM 702 N N . GLU A 1 96 ? 18.039 -2.557 -8.152 1.00 81.88 96 GLU A N 1
ATOM 703 C CA . GLU A 1 96 ? 17.613 -3.746 -8.900 1.00 81.88 96 GLU A CA 1
ATOM 704 C C . GLU A 1 96 ? 16.967 -3.430 -10.248 1.00 81.88 96 GLU A C 1
ATOM 706 O O . GLU A 1 96 ? 16.997 -4.264 -11.149 1.00 81.88 96 GLU A O 1
ATOM 711 N N . CYS A 1 97 ? 16.423 -2.221 -10.407 1.00 83.62 97 CYS A N 1
ATOM 712 C CA . CYS A 1 97 ? 15.919 -1.795 -11.694 1.00 83.62 97 CYS A CA 1
ATOM 713 C C . CYS A 1 97 ? 17.102 -1.671 -12.691 1.00 83.62 97 CYS A C 1
ATOM 715 O O . CYS A 1 97 ? 17.006 -2.256 -13.760 1.00 83.62 97 CYS A O 1
ATOM 717 N N . GLY A 1 98 ? 18.245 -1.046 -12.368 1.00 70.38 98 GLY A N 1
ATOM 718 C CA . GLY A 1 98 ? 19.389 -0.869 -13.296 1.00 70.38 98 GLY A CA 1
ATOM 719 C C . GLY A 1 98 ? 19.426 0.481 -14.056 1.00 70.38 98 GLY A C 1
ATOM 720 O O . GLY A 1 98 ? 18.788 1.443 -13.624 1.00 70.38 98 GLY A O 1
ATOM 721 N N . GLY A 1 99 ? 20.213 0.578 -15.158 1.00 58.44 99 GLY A N 1
ATOM 722 C CA . GLY A 1 99 ? 20.552 1.843 -15.873 1.00 58.44 99 GLY A CA 1
ATOM 723 C C . GLY A 1 99 ? 20.086 2.113 -17.342 1.00 58.44 99 GLY A C 1
ATOM 724 O O . GLY A 1 99 ? 19.883 3.280 -17.665 1.00 58.44 99 GLY A O 1
ATOM 725 N N . GLY A 1 100 ? 19.846 1.138 -18.246 1.00 49.72 100 GLY A N 1
ATOM 726 C CA . GLY A 1 100 ? 19.010 1.321 -19.482 1.00 49.72 100 GLY A CA 1
ATOM 727 C C . GLY A 1 100 ? 17.604 0.631 -19.560 1.00 49.72 100 GLY A C 1
ATOM 728 O O . GLY A 1 100 ? 17.493 -0.551 -19.245 1.00 49.72 100 GLY A O 1
ATOM 729 N N . GLY A 1 101 ? 16.549 1.352 -20.002 1.00 57.34 101 GLY A N 1
ATOM 730 C CA . GLY A 1 101 ? 15.149 0.881 -20.192 1.00 57.34 101 GLY A CA 1
ATOM 731 C C . GLY A 1 101 ? 14.071 1.903 -19.759 1.00 57.34 101 GLY A C 1
ATOM 732 O O . GLY A 1 101 ? 14.424 2.955 -19.232 1.00 57.34 101 GLY A O 1
ATOM 733 N N . ASP A 1 102 ? 12.765 1.629 -19.958 1.00 62.84 102 ASP A N 1
ATOM 734 C CA . ASP A 1 102 ? 11.636 2.471 -19.483 1.00 62.84 102 ASP A CA 1
ATOM 735 C C . ASP A 1 102 ? 11.491 2.368 -17.950 1.00 62.84 102 ASP A C 1
ATOM 737 O O . ASP A 1 102 ? 10.583 1.756 -17.378 1.00 62.84 102 ASP A O 1
ATOM 741 N N . TRP A 1 103 ? 12.478 2.952 -17.269 1.00 71.69 103 TRP A N 1
ATOM 742 C CA . TRP A 1 103 ? 12.692 2.944 -15.828 1.00 71.69 103 TRP A CA 1
ATOM 743 C C . TRP A 1 103 ? 11.485 3.350 -15.004 1.00 71.69 103 TRP A C 1
ATOM 745 O O . TRP A 1 103 ? 11.366 2.979 -13.836 1.00 71.69 103 TRP A O 1
ATOM 755 N N . SER A 1 104 ? 10.622 4.159 -15.608 1.00 83.56 104 SER A N 1
ATOM 756 C CA . SER A 1 104 ? 9.450 4.730 -14.974 1.00 83.56 104 SER A CA 1
ATOM 757 C C . SER A 1 104 ? 8.529 3.638 -14.427 1.00 83.56 104 SER A C 1
ATOM 759 O O . SER A 1 104 ? 8.008 3.779 -13.322 1.00 83.56 104 SER A O 1
ATOM 761 N N . LYS A 1 105 ? 8.369 2.521 -15.146 1.00 89.44 105 LYS A N 1
ATOM 762 C CA . LYS A 1 105 ? 7.479 1.415 -14.768 1.00 89.44 105 LYS A CA 1
ATOM 763 C C . LYS A 1 105 ? 8.076 0.535 -13.672 1.00 89.44 105 LYS A C 1
ATOM 765 O O . LYS A 1 105 ? 7.387 0.246 -12.696 1.00 89.44 105 LYS A O 1
ATOM 770 N N . CYS A 1 106 ? 9.355 0.168 -13.798 1.00 89.62 106 CYS A N 1
ATOM 771 C CA . CYS A 1 106 ? 10.063 -0.597 -12.765 1.00 89.62 106 CYS A CA 1
ATOM 772 C C . CYS A 1 106 ? 10.132 0.191 -11.455 1.00 89.62 106 CYS A C 1
ATOM 774 O O . CYS A 1 106 ? 9.753 -0.327 -10.410 1.00 89.62 106 CYS A O 1
ATOM 776 N N . ARG A 1 107 ? 10.519 1.475 -11.509 1.00 90.31 107 ARG A N 1
ATOM 777 C CA . ARG A 1 107 ? 10.591 2.336 -10.319 1.00 90.31 107 ARG A CA 1
ATOM 778 C C . ARG A 1 107 ? 9.230 2.543 -9.655 1.00 90.31 107 ARG A C 1
ATOM 780 O O . ARG A 1 107 ? 9.160 2.498 -8.435 1.00 90.31 107 ARG A O 1
ATOM 787 N N . GLN A 1 108 ? 8.147 2.670 -10.427 1.00 90.50 108 GLN A N 1
ATOM 788 C CA . GLN A 1 108 ? 6.788 2.686 -9.867 1.00 90.50 108 GLN A CA 1
ATOM 789 C C . GLN A 1 108 ? 6.487 1.412 -9.071 1.00 90.50 108 GLN A C 1
ATOM 791 O O . GLN A 1 108 ? 6.031 1.491 -7.933 1.00 90.50 108 GLN A O 1
ATOM 796 N N . MET A 1 109 ? 6.755 0.240 -9.652 1.00 92.44 109 MET A N 1
ATOM 797 C CA . MET A 1 109 ? 6.516 -1.032 -8.965 1.00 92.44 109 MET A CA 1
ATOM 798 C C . MET A 1 109 ? 7.444 -1.224 -7.765 1.00 92.44 109 MET A C 1
ATOM 800 O O . MET A 1 109 ? 7.011 -1.740 -6.741 1.00 92.44 109 MET A O 1
ATOM 804 N N . CYS A 1 110 ? 8.687 -0.755 -7.851 1.00 93.62 110 CYS A N 1
ATOM 805 C CA . CYS A 1 110 ? 9.628 -0.774 -6.740 1.00 93.62 110 CYS A CA 1
ATOM 806 C C . CYS A 1 110 ? 9.164 0.121 -5.579 1.00 93.62 110 CYS A C 1
ATOM 808 O O . CYS A 1 110 ? 9.169 -0.324 -4.434 1.00 93.62 110 CYS A O 1
ATOM 810 N N . GLY A 1 111 ? 8.662 1.329 -5.853 1.00 93.94 111 GLY A N 1
ATOM 811 C CA . GLY A 1 111 ? 8.079 2.185 -4.818 1.00 93.94 111 GLY A CA 1
ATOM 812 C C . GLY A 1 111 ? 6.847 1.564 -4.164 1.00 93.94 111 GLY A C 1
ATOM 813 O O . GLY A 1 111 ? 6.705 1.601 -2.941 1.00 93.94 111 GLY A O 1
ATOM 814 N N . TRP A 1 112 ? 6.000 0.894 -4.952 1.00 95.25 112 TRP A N 1
ATOM 815 C CA . TRP A 1 112 ? 4.895 0.097 -4.415 1.00 95.25 112 TRP A CA 1
ATOM 816 C C . TRP A 1 112 ? 5.385 -1.060 -3.545 1.00 95.25 112 TRP A C 1
ATOM 818 O O . TRP A 1 112 ? 4.908 -1.211 -2.426 1.00 95.25 112 TRP A O 1
ATOM 828 N N . ASN A 1 113 ? 6.382 -1.825 -3.991 1.00 94.69 113 ASN A N 1
ATOM 829 C CA . ASN A 1 113 ? 7.018 -2.864 -3.180 1.00 94.69 113 ASN A CA 1
ATOM 830 C C . ASN A 1 113 ? 7.584 -2.296 -1.870 1.00 94.69 113 ASN A C 1
ATOM 832 O O . ASN A 1 113 ? 7.389 -2.889 -0.812 1.00 94.69 113 ASN A O 1
ATOM 836 N N . CYS A 1 114 ? 8.231 -1.131 -1.916 1.00 95.94 114 CYS A N 1
ATOM 837 C CA . CYS A 1 114 ? 8.758 -0.430 -0.748 1.00 95.94 114 CYS A CA 1
ATOM 838 C C . CYS A 1 114 ? 7.639 -0.077 0.245 1.00 95.94 114 CYS A C 1
ATOM 840 O O . CYS A 1 114 ? 7.728 -0.425 1.423 1.00 95.94 114 CYS A O 1
ATOM 842 N N . GLY A 1 115 ? 6.545 0.525 -0.234 1.00 95.75 115 GLY A N 1
ATOM 843 C CA . GLY A 1 115 ? 5.395 0.873 0.603 1.00 95.75 115 GLY A CA 1
ATOM 844 C C . GLY A 1 115 ? 4.649 -0.341 1.160 1.00 95.75 115 GLY A C 1
ATOM 845 O O . GLY A 1 115 ? 4.235 -0.325 2.319 1.00 95.75 115 GLY A O 1
ATOM 846 N N . CYS A 1 116 ? 4.530 -1.419 0.384 1.00 96.12 116 CYS A N 1
ATOM 847 C CA . CYS A 1 116 ? 3.944 -2.675 0.849 1.00 96.12 116 CYS A CA 1
ATOM 848 C C . CYS A 1 116 ? 4.804 -3.341 1.920 1.00 96.12 116 CYS A C 1
ATOM 850 O O . CYS A 1 116 ? 4.265 -3.791 2.929 1.00 96.12 116 CYS A O 1
ATOM 852 N N . ALA A 1 117 ? 6.129 -3.334 1.755 1.00 94.56 117 ALA A N 1
ATOM 853 C CA . ALA A 1 117 ? 7.046 -3.828 2.773 1.00 94.56 117 ALA A CA 1
ATOM 854 C C . ALA A 1 117 ? 6.912 -3.034 4.083 1.00 94.56 117 ALA A C 1
ATOM 856 O O . ALA A 1 117 ? 6.836 -3.644 5.148 1.00 94.56 117 ALA A O 1
ATOM 857 N N . CYS A 1 118 ? 6.793 -1.701 4.014 1.00 96.31 118 CYS A N 1
ATOM 858 C CA . CYS A 1 118 ? 6.498 -0.873 5.189 1.00 96.31 118 CYS A CA 1
ATOM 859 C C . CYS A 1 118 ? 5.156 -1.217 5.845 1.00 96.31 118 CYS A C 1
ATOM 861 O O . CYS A 1 118 ? 5.029 -1.113 7.056 1.00 96.31 118 CYS A O 1
ATOM 863 N N . ALA A 1 119 ? 4.161 -1.661 5.072 1.00 95.31 119 ALA A N 1
ATOM 864 C CA . ALA A 1 119 ? 2.858 -2.082 5.592 1.00 95.31 119 ALA A CA 1
ATOM 865 C C . ALA A 1 119 ? 2.856 -3.519 6.148 1.00 95.31 119 ALA A C 1
ATOM 867 O O . ALA A 1 119 ? 1.796 -4.028 6.513 1.00 95.31 119 ALA A O 1
ATOM 868 N N . GLY A 1 120 ? 4.006 -4.204 6.168 1.00 93.44 120 GLY A N 1
ATOM 869 C CA . GLY A 1 120 ? 4.095 -5.616 6.547 1.00 93.44 120 GLY A CA 1
ATOM 870 C C . GLY A 1 120 ? 3.444 -6.561 5.530 1.00 93.44 120 GLY A C 1
ATOM 871 O O . GLY A 1 120 ? 3.089 -7.693 5.865 1.00 93.44 120 GLY A O 1
ATOM 872 N N . LEU A 1 121 ? 3.258 -6.108 4.287 1.00 92.00 121 LEU A N 1
ATOM 873 C CA . LEU A 1 121 ? 2.596 -6.853 3.221 1.00 92.00 121 LEU A CA 1
ATOM 874 C C . LEU A 1 121 ? 3.616 -7.450 2.239 1.00 92.00 121 LEU A C 1
ATOM 876 O O . LEU A 1 121 ? 4.655 -6.842 1.974 1.00 92.00 121 LEU A O 1
ATOM 880 N N . PRO A 1 122 ? 3.318 -8.623 1.649 1.00 91.06 122 PRO A N 1
ATOM 881 C CA . PRO A 1 122 ? 4.154 -9.203 0.608 1.00 91.06 122 PRO A CA 1
ATOM 882 C C . PRO A 1 122 ? 4.326 -8.266 -0.586 1.00 91.06 122 PRO A C 1
ATOM 884 O O . PRO A 1 122 ? 3.378 -7.610 -1.027 1.00 91.06 122 PRO A O 1
ATOM 887 N N . THR A 1 123 ? 5.543 -8.256 -1.118 1.00 91.69 123 THR A N 1
ATOM 888 C CA . THR A 1 123 ? 5.929 -7.518 -2.318 1.00 91.69 123 THR A CA 1
ATOM 889 C C . THR A 1 123 ? 5.754 -8.377 -3.569 1.00 91.69 123 THR A C 1
ATOM 891 O O . THR A 1 123 ? 5.482 -9.577 -3.493 1.00 91.69 123 THR A O 1
ATOM 894 N N . GLY A 1 124 ? 5.860 -7.748 -4.736 1.00 88.75 124 GLY A N 1
ATOM 895 C CA . GLY A 1 124 ? 5.605 -8.369 -6.025 1.00 88.75 124 GLY A CA 1
ATOM 896 C C . GLY A 1 124 ? 6.783 -8.312 -6.987 1.00 88.75 124 GLY A C 1
ATOM 897 O O . GLY A 1 124 ? 7.865 -7.822 -6.666 1.00 88.75 124 GLY A O 1
ATOM 898 N N . GLY A 1 125 ? 6.560 -8.844 -8.189 1.00 85.12 125 GLY A N 1
ATOM 899 C CA . GLY A 1 125 ? 7.564 -8.885 -9.247 1.00 85.12 125 GLY A CA 1
ATOM 900 C C . GLY A 1 125 ? 7.917 -7.504 -9.806 1.00 85.12 125 GLY A C 1
ATOM 901 O O . GLY A 1 125 ? 7.100 -6.586 -9.797 1.00 85.12 125 GLY A O 1
ATOM 902 N N . LEU A 1 126 ? 9.147 -7.390 -10.311 1.00 88.38 126 LEU A N 1
ATOM 903 C CA . LEU A 1 126 ? 9.662 -6.233 -11.056 1.00 88.38 126 LEU A CA 1
ATOM 904 C C . LEU A 1 126 ? 10.034 -6.596 -12.500 1.00 88.38 126 LEU A C 1
ATOM 906 O O . LEU A 1 126 ? 10.757 -5.865 -13.169 1.00 88.38 126 LEU A O 1
ATOM 910 N N . ASP A 1 127 ? 9.555 -7.745 -12.975 1.00 86.19 127 ASP A N 1
ATOM 911 C CA . ASP A 1 127 ? 9.742 -8.193 -14.350 1.00 86.19 127 ASP A CA 1
ATOM 912 C C . ASP A 1 127 ? 8.907 -7.376 -15.345 1.00 86.19 127 ASP A C 1
ATOM 914 O O . ASP A 1 127 ? 7.976 -6.650 -14.972 1.00 86.19 127 ASP A O 1
ATOM 918 N N . GLU A 1 128 ? 9.237 -7.518 -16.625 1.00 82.69 128 GLU A N 1
ATOM 919 C CA . GLU A 1 128 ? 8.504 -6.903 -17.726 1.00 82.69 128 GLU A CA 1
ATOM 920 C C . GLU A 1 128 ? 7.011 -7.280 -17.667 1.00 82.69 128 GLU A C 1
ATOM 922 O O . GLU A 1 128 ? 6.630 -8.442 -17.515 1.00 82.69 128 GLU A O 1
ATOM 927 N N . GLY A 1 129 ? 6.134 -6.276 -17.717 1.00 86.62 129 GLY A N 1
ATOM 928 C CA . GLY A 1 129 ? 4.691 -6.474 -17.573 1.00 86.62 129 GLY A CA 1
ATOM 929 C C . GLY A 1 129 ? 4.164 -6.419 -16.133 1.00 86.62 129 GLY A C 1
ATOM 930 O O . GLY A 1 129 ? 2.947 -6.388 -15.943 1.00 86.62 129 GLY A O 1
ATOM 931 N N . SER A 1 130 ? 5.021 -6.382 -15.102 1.00 89.75 130 SER A N 1
ATOM 932 C CA . SER A 1 130 ? 4.559 -6.291 -13.701 1.00 89.75 130 SER A CA 1
ATOM 933 C C . SER A 1 130 ? 3.707 -5.045 -13.467 1.00 89.75 130 SER A C 1
ATOM 935 O O . SER A 1 130 ? 2.682 -5.105 -12.788 1.00 89.75 130 SER A O 1
ATOM 937 N N . ARG A 1 131 ? 4.091 -3.919 -14.081 1.00 92.69 131 ARG A N 1
ATOM 938 C CA . ARG A 1 131 ? 3.371 -2.648 -13.960 1.00 92.69 131 ARG A CA 1
ATOM 939 C C . ARG A 1 131 ? 2.012 -2.675 -14.653 1.00 92.69 131 ARG A C 1
ATOM 941 O O . ARG A 1 131 ? 1.072 -2.051 -14.158 1.00 92.69 131 ARG A O 1
ATOM 948 N N . GLU A 1 132 ? 1.906 -3.361 -15.780 1.00 92.25 132 GLU A N 1
ATOM 949 C CA . GLU A 1 132 ? 0.688 -3.523 -16.569 1.00 92.25 132 GLU A CA 1
ATOM 950 C C . GLU A 1 132 ? -0.309 -4.431 -15.848 1.00 92.25 132 GLU A C 1
ATOM 952 O O . GLU A 1 132 ? -1.453 -4.034 -15.649 1.00 92.25 132 GLU A O 1
ATOM 957 N N . ARG A 1 133 ? 0.142 -5.590 -15.352 1.00 93.44 133 ARG A N 1
ATOM 958 C CA . ARG A 1 133 ? -0.698 -6.499 -14.551 1.00 93.44 133 ARG A CA 1
ATOM 959 C C . ARG A 1 133 ? -1.190 -5.835 -13.272 1.00 93.44 133 ARG A C 1
ATOM 961 O O . ARG A 1 133 ? -2.354 -5.965 -12.893 1.00 93.44 133 ARG A O 1
ATOM 968 N N . TRP A 1 134 ? -0.310 -5.078 -12.619 1.00 95.25 134 TRP A N 1
ATOM 969 C CA . TRP A 1 134 ? -0.695 -4.265 -11.476 1.00 95.25 134 TRP A CA 1
ATOM 970 C C . TRP A 1 134 ? -1.760 -3.231 -11.855 1.00 95.25 134 TRP A C 1
ATOM 972 O O . TRP A 1 134 ? -2.726 -3.080 -11.115 1.00 95.25 134 TRP A O 1
ATOM 982 N N . LEU A 1 135 ? -1.633 -2.567 -13.014 1.00 94.38 135 LEU A N 1
ATOM 983 C CA . LEU A 1 135 ? -2.605 -1.573 -13.484 1.00 94.38 135 LEU A CA 1
ATOM 984 C C . LEU A 1 135 ? -3.977 -2.182 -13.743 1.00 94.38 135 LEU A C 1
ATOM 986 O O . LEU A 1 135 ? -4.985 -1.597 -13.358 1.00 94.38 135 LEU A O 1
ATOM 990 N N . GLU A 1 136 ? -4.007 -3.336 -14.400 1.00 95.06 136 GLU A N 1
ATOM 991 C CA . GLU A 1 136 ? -5.237 -4.061 -14.704 1.00 95.06 136 GLU A CA 1
ATOM 992 C C . GLU A 1 136 ? -5.970 -4.427 -13.410 1.00 95.06 136 GLU A C 1
ATOM 994 O O . GLU A 1 136 ? -7.153 -4.123 -13.254 1.00 95.06 136 GLU A O 1
ATOM 999 N N . CYS A 1 137 ? -5.248 -4.969 -12.424 1.00 96.06 137 CYS A N 1
ATOM 1000 C CA . CYS A 1 137 ? -5.808 -5.225 -11.101 1.00 96.06 137 CYS A CA 1
ATOM 1001 C C . CYS A 1 137 ? -6.266 -3.940 -10.403 1.00 96.06 137 CYS A C 1
ATOM 1003 O O . CYS A 1 137 ? -7.360 -3.898 -9.840 1.00 96.06 137 CYS A O 1
ATOM 1005 N N . TRP A 1 138 ? -5.443 -2.892 -10.434 1.00 95.44 138 TRP A N 1
ATOM 1006 C CA . TRP A 1 138 ? -5.718 -1.616 -9.780 1.00 95.44 138 TRP A CA 1
ATOM 1007 C C . TRP A 1 138 ? -7.013 -0.996 -10.302 1.00 95.44 138 TRP A C 1
ATOM 1009 O O . TRP A 1 138 ? -7.843 -0.530 -9.518 1.00 95.44 138 TRP A O 1
ATOM 1019 N N . GLN A 1 139 ? -7.208 -1.047 -11.621 1.00 96.12 139 GLN A N 1
ATOM 1020 C CA . GLN A 1 139 ? -8.427 -0.599 -12.279 1.00 96.12 139 GLN A CA 1
ATOM 1021 C C . GLN A 1 139 ? -9.610 -1.514 -11.961 1.00 96.12 139 GLN A C 1
ATOM 1023 O O . GLN A 1 139 ? -10.658 -1.022 -11.548 1.00 96.12 139 GLN A O 1
ATOM 1028 N N . GLY A 1 140 ? -9.436 -2.834 -12.073 1.00 96.06 140 GLY A N 1
ATOM 1029 C CA . GLY A 1 140 ? -10.498 -3.813 -11.828 1.00 96.06 140 GLY A CA 1
ATOM 1030 C C . GLY A 1 140 ? -11.014 -3.815 -10.386 1.00 96.06 140 GLY A C 1
ATOM 1031 O O . GLY A 1 140 ? -12.209 -3.978 -10.153 1.00 96.06 140 GLY A O 1
ATOM 1032 N N . ARG A 1 141 ? -10.139 -3.577 -9.403 1.00 95.25 141 ARG A N 1
ATOM 1033 C CA . ARG A 1 141 ? -10.511 -3.439 -7.983 1.00 95.25 141 ARG A CA 1
ATOM 1034 C C . ARG A 1 141 ? -10.941 -2.021 -7.614 1.00 95.25 141 ARG A C 1
ATOM 1036 O O . ARG A 1 141 ? -11.521 -1.804 -6.552 1.00 95.25 141 ARG A O 1
ATOM 1043 N N . GLY A 1 142 ? -10.681 -1.052 -8.486 1.00 95.00 142 GLY A N 1
ATOM 1044 C CA . GLY A 1 142 ? -10.954 0.355 -8.245 1.00 95.00 142 GLY A CA 1
ATOM 1045 C C . GLY A 1 142 ? -10.177 0.914 -7.057 1.00 95.00 142 GLY A C 1
ATOM 1046 O O . GLY A 1 142 ? -10.765 1.626 -6.243 1.00 95.00 142 GLY A O 1
ATOM 1047 N N . CYS A 1 143 ? -8.881 0.604 -6.956 1.00 95.38 143 CYS A N 1
ATOM 1048 C CA . CYS A 1 143 ? -7.976 1.111 -5.917 1.00 95.38 143 CYS A CA 1
ATOM 1049 C C . CYS A 1 143 ? -7.608 2.597 -6.133 1.00 95.38 143 CYS A C 1
ATOM 1051 O O . CYS A 1 143 ? -6.487 3.012 -5.881 1.00 95.38 143 CYS A O 1
ATOM 1053 N N . PHE A 1 144 ? -8.513 3.423 -6.652 1.00 94.44 144 PHE A N 1
ATOM 1054 C CA . PHE A 1 144 ? -8.212 4.800 -7.042 1.00 94.44 144 PHE A CA 1
ATOM 1055 C C . PHE A 1 144 ? -8.175 5.762 -5.850 1.00 94.44 144 PHE A C 1
ATOM 1057 O O . PHE A 1 144 ? -8.870 5.564 -4.853 1.00 94.44 144 PHE A O 1
ATOM 1064 N N . GLU A 1 145 ? -7.431 6.858 -6.005 1.00 93.06 145 GLU A N 1
ATOM 1065 C CA . GLU A 1 145 ? -7.393 7.959 -5.035 1.00 93.06 145 GLU A CA 1
ATOM 1066 C C . GLU A 1 145 ? -8.783 8.584 -4.818 1.00 93.06 145 GLU A C 1
ATOM 1068 O O . GLU A 1 145 ? -9.130 8.950 -3.702 1.00 93.06 145 GLU A O 1
ATOM 1073 N N . SER A 1 146 ? -9.658 8.565 -5.830 1.00 95.75 146 SER A N 1
ATOM 1074 C CA . SER A 1 146 ? -11.043 9.033 -5.689 1.00 95.75 146 SER A CA 1
ATOM 1075 C C . SER A 1 146 ? -11.845 8.272 -4.625 1.00 95.75 146 SER A C 1
ATOM 1077 O O . SER A 1 146 ? -12.619 8.887 -3.893 1.00 95.75 146 SER A O 1
ATOM 1079 N N . ARG A 1 147 ? -11.643 6.951 -4.485 1.00 94.19 147 ARG A N 1
ATOM 1080 C CA . ARG A 1 147 ? -12.280 6.170 -3.409 1.00 94.19 147 ARG A CA 1
ATOM 1081 C C . ARG A 1 147 ? -11.680 6.484 -2.045 1.00 94.19 147 ARG A C 1
ATOM 1083 O O . ARG A 1 147 ? -12.401 6.502 -1.049 1.00 94.19 147 ARG A O 1
ATOM 1090 N N . LEU A 1 148 ? -10.367 6.708 -1.994 1.00 95.56 148 LEU A N 1
ATOM 1091 C CA . LEU A 1 148 ? -9.693 7.153 -0.778 1.00 95.56 148 LEU A CA 1
ATOM 1092 C C . LEU A 1 148 ? -10.278 8.492 -0.309 1.00 95.56 148 LEU A C 1
ATOM 1094 O O . LEU A 1 148 ? -10.613 8.634 0.867 1.00 95.56 148 LEU A O 1
ATOM 1098 N N . ASP A 1 149 ? -10.470 9.436 -1.226 1.00 96.62 149 ASP A N 1
ATOM 1099 C CA . ASP A 1 149 ? -11.052 10.746 -0.938 1.00 96.62 149 ASP A CA 1
ATOM 1100 C C . ASP A 1 149 ? -12.503 10.650 -0.468 1.00 96.62 149 ASP A C 1
ATOM 1102 O O . ASP A 1 149 ? -12.886 11.312 0.496 1.00 96.62 149 ASP A O 1
ATOM 1106 N N . GLU A 1 150 ? -13.320 9.821 -1.116 1.00 96.38 150 GLU A N 1
ATOM 1107 C CA . GLU A 1 150 ? -14.706 9.568 -0.709 1.00 96.38 150 GLU A CA 1
ATOM 1108 C C . GLU A 1 150 ? -14.786 8.964 0.704 1.00 96.38 150 GLU A C 1
ATOM 1110 O O . GLU A 1 150 ? -15.569 9.426 1.542 1.00 96.38 150 GLU A O 1
ATOM 1115 N N . CYS A 1 151 ? -13.915 7.996 1.008 1.00 96.31 151 CYS A N 1
ATOM 1116 C CA . CYS A 1 151 ? -13.793 7.408 2.341 1.00 96.31 151 CYS A CA 1
ATOM 1117 C C . CYS A 1 151 ? -13.404 8.470 3.377 1.00 96.31 151 CYS A C 1
ATOM 1119 O O . CYS A 1 151 ? -14.081 8.633 4.392 1.00 96.31 151 CYS A O 1
ATOM 1121 N N . LYS A 1 152 ? -12.366 9.264 3.090 1.00 97.19 152 LYS A N 1
ATOM 1122 C CA . LYS A 1 152 ? -11.889 10.329 3.983 1.00 97.19 152 LYS A CA 1
ATOM 1123 C C . LYS A 1 152 ? -12.944 11.405 4.236 1.00 97.19 152 LYS A C 1
ATOM 1125 O O . LYS A 1 152 ? -13.051 11.877 5.365 1.00 97.19 152 LYS A O 1
ATOM 1130 N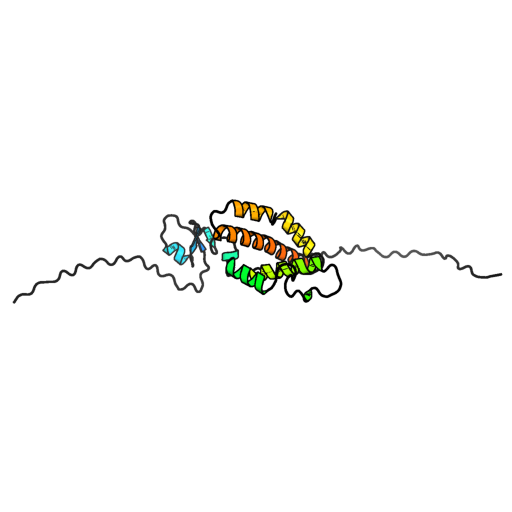 N . LYS A 1 153 ? -13.738 11.782 3.228 1.00 97.38 153 LYS A N 1
ATOM 1131 C CA . LYS A 1 153 ? -14.852 12.742 3.376 1.00 97.38 153 LYS A CA 1
ATOM 1132 C C . LYS A 1 153 ? -15.942 12.239 4.318 1.00 97.38 153 LYS A C 1
ATOM 1134 O O . LYS A 1 153 ? -16.612 13.045 4.952 1.00 97.38 153 LYS A O 1
ATOM 1139 N N . SER A 1 154 ? -16.096 10.924 4.419 1.00 96.12 154 SER A N 1
ATOM 1140 C CA . SER A 1 154 ? -17.076 10.281 5.295 1.00 96.12 154 SER A CA 1
ATOM 1141 C C . SER A 1 154 ? -16.566 10.100 6.735 1.00 96.12 154 SER A C 1
ATOM 1143 O O . SER A 1 154 ? -17.314 9.647 7.599 1.00 96.12 154 SER A O 1
ATOM 1145 N N . CYS A 1 155 ? -15.305 10.450 7.018 1.00 95.12 155 CYS A N 1
ATOM 1146 C CA . CYS A 1 155 ? -14.682 10.271 8.328 1.00 95.12 155 CYS A CA 1
ATOM 1147 C C . CYS A 1 155 ? -14.834 11.490 9.247 1.00 95.12 155 CYS A C 1
ATOM 1149 O O . CYS A 1 155 ? -14.553 12.622 8.860 1.00 95.12 155 CYS A O 1
ATOM 1151 N N . GLY A 1 156 ? -15.165 11.229 10.517 1.00 93.94 156 GLY A N 1
ATOM 1152 C CA . GLY A 1 156 ? -15.210 12.242 11.582 1.00 93.94 156 GLY A CA 1
ATOM 1153 C C . GLY A 1 156 ? -13.933 12.369 12.426 1.00 93.94 156 GLY A C 1
ATOM 1154 O O . GLY A 1 156 ? -13.829 13.292 13.227 1.00 93.94 156 GLY A O 1
ATOM 1155 N N . THR A 1 157 ? -12.963 11.459 12.280 1.00 95.50 157 THR A N 1
ATOM 1156 C CA . THR A 1 157 ? -11.723 11.422 13.083 1.00 95.50 157 THR A CA 1
ATOM 1157 C C . THR A 1 157 ? -10.495 11.174 12.213 1.00 95.50 157 THR A C 1
ATOM 1159 O O . THR A 1 157 ? -10.608 10.642 11.108 1.00 95.50 157 THR A O 1
ATOM 1162 N N . GLU A 1 158 ? -9.309 11.524 12.717 1.00 94.81 158 GLU A N 1
ATOM 1163 C CA . GLU A 1 158 ? -8.058 11.298 11.984 1.00 94.81 158 GLU A CA 1
ATOM 1164 C C . GLU A 1 158 ? -7.721 9.809 11.872 1.00 94.81 158 GLU A C 1
ATOM 1166 O O . GLU A 1 158 ? -7.405 9.337 10.787 1.00 94.81 158 GLU A O 1
ATOM 1171 N N . SER A 1 159 ? -7.944 9.026 12.931 1.00 92.94 159 SER A N 1
ATOM 1172 C CA . SER A 1 159 ? -7.775 7.567 12.891 1.00 92.94 159 SER A CA 1
ATOM 1173 C C . SER A 1 159 ? -8.649 6.900 11.818 1.00 92.94 159 SER A C 1
ATOM 1175 O O . SER A 1 159 ? -8.218 5.950 11.172 1.00 92.94 159 SER A O 1
ATOM 1177 N N . CYS A 1 160 ? -9.859 7.419 11.564 1.00 94.75 160 CYS A N 1
ATOM 1178 C CA . CYS A 1 160 ? -10.706 6.941 10.467 1.00 94.75 160 CYS A CA 1
ATOM 1179 C C . CYS A 1 160 ? -10.083 7.247 9.096 1.00 94.75 160 CYS A C 1
ATOM 1181 O O . CYS A 1 160 ? -10.042 6.378 8.224 1.00 94.75 160 CYS A O 1
ATOM 1183 N N . LYS A 1 161 ? -9.547 8.457 8.902 1.00 96.06 161 LYS A N 1
ATOM 1184 C CA . LYS A 1 161 ? -8.869 8.831 7.650 1.00 96.06 161 LYS A CA 1
ATOM 1185 C C . LYS A 1 161 ? -7.593 8.018 7.429 1.00 96.06 161 LYS A C 1
ATOM 1187 O O . LYS A 1 161 ? -7.338 7.599 6.299 1.00 96.06 161 LYS A O 1
ATOM 1192 N N . ASN A 1 162 ? -6.843 7.755 8.497 1.00 95.38 162 ASN A N 1
ATOM 1193 C CA . ASN A 1 162 ? -5.668 6.888 8.500 1.00 95.38 162 ASN A CA 1
ATOM 1194 C C . ASN A 1 162 ? -6.054 5.465 8.086 1.00 95.38 162 ASN A C 1
ATOM 1196 O O . ASN A 1 162 ? -5.418 4.882 7.210 1.00 95.38 162 ASN A O 1
ATOM 1200 N N . LEU A 1 163 ? -7.168 4.940 8.604 1.00 93.19 163 LEU A N 1
ATOM 1201 C CA . LEU A 1 163 ? -7.702 3.649 8.175 1.00 93.19 163 LEU A CA 1
ATOM 1202 C C . LEU A 1 163 ? -8.096 3.642 6.688 1.00 93.19 163 LEU A C 1
ATOM 1204 O O . LEU A 1 163 ? -7.756 2.692 5.983 1.00 93.19 163 LEU A O 1
ATOM 1208 N N . CYS A 1 164 ? -8.755 4.691 6.180 1.00 96.38 164 CYS A N 1
ATOM 1209 C CA . CYS A 1 164 ? -9.040 4.827 4.744 1.00 96.38 164 CYS A CA 1
ATOM 1210 C C . CYS A 1 164 ? -7.754 4.761 3.908 1.00 96.38 164 CYS A C 1
ATOM 1212 O O . CYS A 1 164 ? -7.709 4.065 2.893 1.00 96.38 164 CYS A O 1
ATOM 1214 N N . TYR A 1 165 ? -6.699 5.449 4.353 1.00 96.44 165 TYR A N 1
ATOM 1215 C CA . TYR A 1 165 ? -5.404 5.446 3.681 1.00 96.44 165 TYR A CA 1
ATOM 1216 C C . TYR A 1 165 ? -4.753 4.062 3.700 1.00 96.44 165 TYR A C 1
ATOM 1218 O O . TYR A 1 165 ? -4.368 3.545 2.653 1.00 96.44 165 TYR A O 1
ATOM 1226 N N . MET A 1 166 ? -4.712 3.407 4.859 1.00 95.19 166 MET A N 1
ATOM 1227 C CA . MET A 1 166 ? -4.144 2.064 4.977 1.00 95.19 166 MET A CA 1
ATOM 1228 C C . MET A 1 166 ? -4.940 1.028 4.175 1.00 95.19 166 MET A C 1
ATOM 1230 O O . MET A 1 166 ? -4.356 0.107 3.611 1.00 95.19 166 MET A O 1
ATOM 1234 N N . ASN A 1 167 ? -6.257 1.193 4.034 1.00 95.31 167 ASN A N 1
ATOM 1235 C CA . ASN A 1 167 ? -7.067 0.353 3.149 1.00 95.31 167 ASN A CA 1
ATOM 1236 C C . ASN A 1 167 ? -6.742 0.575 1.667 1.00 95.31 167 ASN A C 1
ATOM 1238 O O . ASN A 1 167 ? -6.702 -0.385 0.898 1.00 95.31 167 ASN A O 1
ATOM 1242 N N . TRP A 1 168 ? -6.458 1.814 1.265 1.00 96.50 168 TRP A N 1
ATOM 1243 C CA . TRP A 1 168 ? -5.981 2.119 -0.082 1.00 96.50 168 TRP A CA 1
ATOM 1244 C C . TRP A 1 168 ? -4.606 1.486 -0.357 1.00 96.50 168 TRP A C 1
ATOM 1246 O O . TRP A 1 168 ? -4.438 0.814 -1.378 1.00 96.50 168 TRP A O 1
ATOM 1256 N N . VAL A 1 169 ? -3.668 1.577 0.596 1.00 96.19 169 VAL A N 1
ATOM 1257 C CA . VAL A 1 169 ? -2.364 0.889 0.530 1.00 96.19 169 VAL A CA 1
ATOM 1258 C C . VAL A 1 169 ? -2.553 -0.626 0.404 1.00 96.19 169 VAL A C 1
ATOM 1260 O O . VAL A 1 169 ? -1.995 -1.235 -0.509 1.00 96.19 169 VAL A O 1
ATOM 1263 N N . ARG A 1 170 ? -3.396 -1.245 1.244 1.00 95.56 170 ARG A N 1
ATOM 1264 C CA . ARG A 1 170 ? -3.714 -2.687 1.174 1.00 95.56 170 ARG A CA 1
ATOM 1265 C C . ARG A 1 170 ? -4.295 -3.090 -0.182 1.00 95.56 170 ARG A C 1
ATOM 1267 O O . ARG A 1 170 ? -3.888 -4.113 -0.730 1.00 95.56 170 ARG A O 1
ATOM 1274 N N . CYS A 1 171 ? -5.193 -2.283 -0.754 1.00 96.31 171 CYS A N 1
ATOM 1275 C CA . CYS A 1 171 ? -5.759 -2.519 -2.087 1.00 96.31 171 CYS A CA 1
ATOM 1276 C C . CYS A 1 171 ? -4.652 -2.582 -3.148 1.00 96.31 171 CYS A C 1
ATOM 1278 O O . CYS A 1 171 ? -4.556 -3.555 -3.903 1.00 96.31 171 CYS A O 1
ATOM 1280 N N . GLY A 1 172 ? -3.761 -1.588 -3.132 1.00 95.56 172 GLY A N 1
ATOM 1281 C CA . GLY A 1 172 ? -2.598 -1.520 -4.008 1.00 95.56 172 GLY A CA 1
ATOM 1282 C C . GLY A 1 172 ? -1.645 -2.695 -3.862 1.00 95.56 172 GLY A C 1
ATOM 1283 O O . GLY A 1 172 ? -1.256 -3.312 -4.854 1.00 95.56 172 GLY A O 1
ATOM 1284 N N . CYS A 1 173 ? -1.319 -3.050 -2.624 1.00 96.25 173 CYS A N 1
ATOM 1285 C CA . CYS A 1 173 ? -0.439 -4.168 -2.307 1.00 96.25 173 CYS A CA 1
ATOM 1286 C C . CYS A 1 173 ? -1.039 -5.525 -2.680 1.00 96.25 173 CYS A C 1
ATOM 1288 O O . CYS A 1 173 ? -0.316 -6.419 -3.117 1.00 96.25 173 CYS A O 1
ATOM 1290 N N . GLY A 1 174 ? -2.363 -5.676 -2.608 1.00 94.75 174 GLY A N 1
ATOM 1291 C CA . GLY A 1 174 ? -3.047 -6.841 -3.166 1.00 94.75 174 GLY A CA 1
ATOM 1292 C C . GLY A 1 174 ? -2.796 -6.989 -4.672 1.00 94.75 174 GLY A C 1
ATOM 1293 O O . GLY A 1 174 ? -2.547 -8.093 -5.153 1.00 94.75 174 GLY A O 1
ATOM 1294 N N . CYS A 1 175 ? -2.782 -5.881 -5.417 1.00 95.75 175 CYS A N 1
ATOM 1295 C CA . CYS A 1 175 ? -2.450 -5.896 -6.843 1.00 95.75 175 CYS A CA 1
ATOM 1296 C C . CYS A 1 175 ? -0.965 -6.137 -7.119 1.00 95.75 175 CYS A C 1
ATOM 1298 O O . CYS A 1 175 ? -0.626 -6.787 -8.107 1.00 95.75 175 CYS A O 1
ATOM 1300 N N . VAL A 1 176 ? -0.075 -5.669 -6.242 1.00 94.56 176 VAL A N 1
ATOM 1301 C CA . VAL A 1 176 ? 1.367 -5.957 -6.317 1.00 94.56 176 VAL A CA 1
ATOM 1302 C C . VAL A 1 176 ? 1.613 -7.467 -6.238 1.00 94.56 176 VAL A C 1
ATOM 1304 O O . VAL A 1 176 ? 2.351 -8.026 -7.048 1.00 94.56 176 VAL A O 1
ATOM 1307 N N . GLN A 1 177 ? 0.933 -8.147 -5.317 1.00 90.88 177 GLN A N 1
ATOM 1308 C CA . GLN A 1 177 ? 1.040 -9.597 -5.140 1.00 90.88 177 GLN A CA 1
ATOM 1309 C C . GLN A 1 177 ? 0.518 -10.372 -6.354 1.00 90.88 177 GLN A C 1
ATOM 1311 O O . GLN A 1 177 ? 1.158 -11.319 -6.814 1.00 90.88 177 GLN A O 1
ATOM 1316 N N . LEU A 1 178 ? -0.610 -9.943 -6.925 1.00 88.31 178 LEU A N 1
ATOM 1317 C CA . LEU A 1 178 ? -1.161 -10.556 -8.137 1.00 88.31 178 LEU A CA 1
ATOM 1318 C C . LEU A 1 178 ? -0.241 -10.380 -9.348 1.00 88.31 178 LEU A C 1
ATOM 1320 O O . LEU A 1 178 ? -0.061 -11.320 -10.124 1.00 88.31 178 LEU A O 1
ATOM 1324 N N . ALA A 1 179 ? 0.404 -9.219 -9.476 1.00 87.69 179 ALA A N 1
ATOM 1325 C CA . ALA A 1 179 ? 1.377 -8.978 -10.536 1.00 87.69 179 ALA A CA 1
ATOM 1326 C C . ALA A 1 179 ? 2.579 -9.94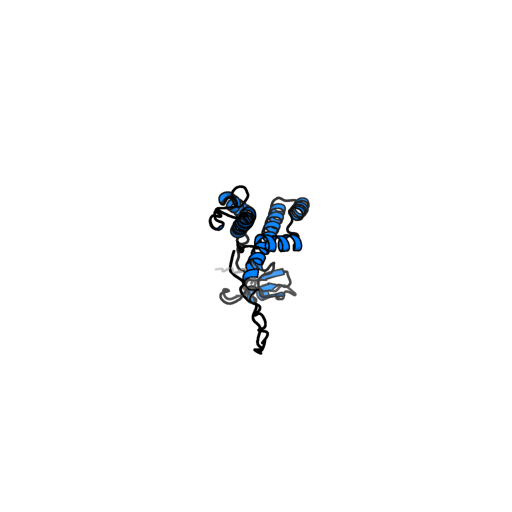3 -10.467 1.00 87.69 179 ALA A C 1
ATOM 1328 O O . ALA A 1 179 ? 3.164 -10.251 -11.507 1.00 87.69 179 ALA A O 1
ATOM 1329 N N . ALA A 1 180 ? 2.907 -10.465 -9.279 1.00 77.75 180 ALA A N 1
ATOM 1330 C CA . ALA A 1 180 ? 3.963 -11.456 -9.057 1.00 77.75 180 ALA A CA 1
ATOM 1331 C C . ALA A 1 180 ? 3.551 -12.888 -9.445 1.00 77.75 180 ALA A C 1
ATOM 1333 O O . ALA A 1 180 ? 4.362 -13.654 -9.965 1.00 77.75 180 ALA A O 1
ATOM 1334 N N . ALA A 1 181 ? 2.284 -13.246 -9.214 1.00 64.38 181 ALA A N 1
ATOM 1335 C CA . ALA A 1 181 ? 1.767 -14.607 -9.381 1.00 64.38 181 ALA A CA 1
ATOM 1336 C C . ALA A 1 181 ? 1.710 -15.081 -10.847 1.00 64.38 181 ALA A C 1
ATOM 1338 O O . ALA A 1 181 ? 1.615 -16.274 -11.112 1.00 64.38 181 ALA A O 1
ATOM 1339 N N . SER A 1 182 ? 1.824 -14.178 -11.824 1.00 57.59 182 SER A N 1
ATOM 1340 C CA . SER A 1 182 ? 1.768 -14.543 -13.249 1.00 57.59 182 SER A CA 1
ATOM 1341 C C . SER A 1 182 ? 3.005 -15.298 -13.761 1.00 57.59 182 SER A C 1
ATOM 1343 O O . SER A 1 182 ? 2.988 -15.798 -14.883 1.00 57.59 182 SER A O 1
ATOM 1345 N N . ARG A 1 183 ? 4.057 -15.456 -12.943 1.00 54.44 183 ARG A N 1
ATOM 1346 C CA . ARG A 1 183 ? 5.214 -16.305 -13.277 1.00 54.44 183 ARG A CA 1
ATOM 1347 C C . ARG A 1 183 ? 4.965 -17.810 -13.133 1.00 54.44 183 ARG A C 1
ATOM 1349 O O . ARG A 1 183 ? 5.771 -18.585 -13.635 1.00 54.44 183 ARG A O 1
ATOM 1356 N N . THR A 1 184 ? 3.873 -18.249 -12.506 1.00 49.41 184 THR A N 1
ATOM 1357 C CA . THR A 1 184 ? 3.573 -19.686 -12.337 1.00 49.41 184 THR A CA 1
ATOM 1358 C C . THR A 1 184 ? 2.527 -20.226 -13.321 1.00 49.41 184 THR A C 1
ATOM 1360 O O . THR A 1 184 ? 2.198 -21.406 -13.263 1.00 49.41 184 THR A O 1
ATOM 1363 N N . GLY A 1 185 ? 2.030 -19.399 -14.252 1.00 48.47 185 GLY A N 1
ATOM 1364 C CA . GLY A 1 185 ? 0.884 -19.728 -15.115 1.00 48.47 185 GLY A CA 1
ATOM 1365 C C . GLY A 1 185 ? 1.147 -19.854 -16.621 1.00 48.47 185 GLY A C 1
ATOM 1366 O O . GLY A 1 185 ? 0.184 -19.960 -17.372 1.00 48.47 185 GLY A O 1
ATOM 1367 N N . ALA A 1 186 ? 2.398 -19.839 -17.093 1.00 44.34 186 ALA A N 1
ATOM 1368 C CA . ALA A 1 186 ? 2.703 -19.919 -18.529 1.00 44.34 186 ALA A CA 1
ATOM 1369 C C . ALA A 1 186 ? 3.796 -20.952 -18.852 1.00 44.34 186 ALA A C 1
ATOM 1371 O O . ALA A 1 186 ? 4.842 -20.646 -19.411 1.00 44.34 186 ALA A O 1
ATOM 1372 N N . THR A 1 187 ? 3.529 -22.212 -18.526 1.00 41.16 187 THR A N 1
ATOM 1373 C CA . THR A 1 187 ? 4.018 -23.349 -19.321 1.00 41.16 187 THR A CA 1
ATOM 1374 C C . THR A 1 187 ? 2.822 -24.226 -19.649 1.00 41.16 187 THR A C 1
ATOM 1376 O O . THR A 1 187 ? 2.655 -25.325 -19.136 1.00 41.16 187 THR A O 1
ATOM 1379 N N . THR A 1 188 ? 1.947 -23.722 -20.515 1.00 40.75 188 THR A N 1
ATOM 1380 C CA . THR A 1 188 ? 1.071 -24.600 -21.288 1.00 40.75 188 THR A CA 1
ATOM 1381 C C . THR A 1 188 ? 1.976 -25.332 -22.282 1.00 40.75 188 THR A C 1
ATOM 1383 O O . THR A 1 188 ? 2.609 -24.664 -23.107 1.00 40.75 188 THR A O 1
ATOM 1386 N N . PRO A 1 189 ? 2.106 -26.670 -22.235 1.00 41.41 189 PRO A N 1
ATOM 1387 C CA . PRO A 1 189 ? 2.819 -27.392 -23.275 1.00 41.41 189 PRO A CA 1
ATOM 1388 C C . PRO A 1 189 ? 2.071 -27.164 -24.585 1.00 41.41 189 PRO A C 1
ATOM 1390 O O . PRO A 1 189 ? 0.885 -27.478 -24.702 1.00 41.41 189 PRO A O 1
ATOM 1393 N N . ARG A 1 190 ? 2.757 -26.589 -25.574 1.00 38.09 190 ARG A N 1
ATOM 1394 C CA . ARG A 1 190 ? 2.279 -26.562 -26.956 1.00 38.09 190 ARG A CA 1
ATOM 1395 C C . ARG A 1 190 ? 1.949 -28.009 -27.349 1.00 38.09 190 ARG A C 1
ATOM 1397 O O . ARG A 1 190 ? 2.835 -28.854 -27.209 1.00 38.09 190 ARG A O 1
ATOM 1404 N N . PRO A 1 191 ? 0.732 -28.331 -27.824 1.00 39.78 191 PRO A N 1
ATOM 1405 C CA . PRO A 1 191 ? 0.475 -29.665 -28.335 1.00 39.78 191 PRO A CA 1
ATOM 1406 C C . PRO A 1 191 ? 1.419 -29.892 -29.516 1.00 39.78 191 PRO A C 1
ATOM 1408 O O . PRO A 1 191 ? 1.476 -29.096 -30.459 1.00 39.78 191 PRO A O 1
ATOM 1411 N N . ALA A 1 192 ? 2.223 -30.947 -29.408 1.00 42.97 192 ALA A N 1
ATOM 1412 C CA . ALA A 1 192 ? 3.061 -31.430 -30.483 1.00 42.97 192 ALA A CA 1
ATOM 1413 C C . ALA A 1 192 ? 2.136 -31.923 -31.599 1.00 42.97 192 ALA A C 1
ATOM 1415 O O . ALA A 1 192 ? 1.655 -33.052 -31.568 1.00 42.97 192 ALA A O 1
ATOM 1416 N N . ASN A 1 193 ? 1.859 -31.062 -32.576 1.00 42.72 193 ASN A N 1
ATOM 1417 C CA . ASN A 1 193 ? 1.282 -31.519 -33.826 1.00 42.72 193 ASN A CA 1
ATOM 1418 C C . ASN A 1 193 ? 2.352 -32.334 -34.548 1.00 42.72 193 ASN A C 1
ATOM 1420 O O . ASN A 1 193 ? 3.329 -31.800 -35.073 1.00 42.72 193 ASN A O 1
ATOM 1424 N N . THR A 1 194 ? 2.147 -33.646 -34.530 1.00 49.22 194 THR A N 1
ATOM 1425 C CA . THR A 1 194 ? 2.770 -34.623 -35.409 1.00 49.22 194 THR A CA 1
ATOM 1426 C C . THR A 1 194 ? 2.496 -34.216 -36.856 1.00 49.22 194 THR A C 1
ATOM 1428 O O . THR A 1 194 ? 1.415 -34.458 -37.382 1.00 49.22 194 THR A O 1
ATOM 1431 N N . ALA A 1 195 ? 3.468 -33.581 -37.506 1.00 41.56 195 ALA A N 1
ATOM 1432 C CA . ALA A 1 195 ? 3.521 -33.526 -38.958 1.00 41.56 195 ALA A CA 1
ATOM 1433 C C . ALA A 1 195 ? 4.458 -34.643 -39.411 1.00 41.56 195 ALA A C 1
ATOM 1435 O O . ALA A 1 195 ? 5.669 -34.596 -39.192 1.00 41.56 195 ALA A O 1
ATOM 1436 N N . ALA A 1 196 ? 3.846 -35.688 -39.959 1.00 41.31 196 ALA A N 1
ATOM 1437 C CA . ALA A 1 196 ? 4.525 -36.783 -40.613 1.00 41.31 196 ALA A CA 1
ATOM 1438 C C . ALA A 1 196 ? 5.419 -36.257 -41.743 1.00 41.31 196 ALA A C 1
ATOM 1440 O O . ALA A 1 196 ? 5.037 -35.380 -42.516 1.00 41.31 196 ALA A O 1
ATOM 1441 N N . SER A 1 197 ? 6.612 -36.837 -41.812 1.00 38.34 197 SER A N 1
ATOM 1442 C CA . SER A 1 197 ? 7.503 -36.772 -42.957 1.00 38.34 197 SER A CA 1
ATOM 1443 C C . SER A 1 197 ? 6.825 -37.417 -44.165 1.00 38.34 197 SER A C 1
ATOM 1445 O O . SER A 1 197 ? 6.520 -38.607 -44.132 1.00 38.34 197 SER A O 1
ATOM 1447 N N . THR A 1 198 ? 6.643 -36.652 -45.236 1.00 40.47 198 THR A N 1
ATOM 1448 C CA . THR A 1 198 ? 6.639 -37.187 -46.599 1.00 40.47 198 THR A CA 1
ATOM 1449 C C . THR A 1 198 ? 7.498 -36.271 -47.450 1.00 40.47 198 THR A C 1
ATOM 1451 O O . THR A 1 198 ? 7.123 -35.153 -47.795 1.00 40.47 198 THR A O 1
ATOM 1454 N N . THR A 1 199 ? 8.696 -36.769 -47.717 1.00 41.66 199 THR A N 1
ATOM 1455 C CA . THR A 1 199 ? 9.551 -36.416 -48.841 1.00 41.66 199 THR A CA 1
ATOM 1456 C C . THR A 1 199 ? 8.765 -36.456 -50.144 1.00 41.66 199 THR A C 1
ATOM 1458 O O . THR A 1 199 ? 8.174 -37.488 -50.443 1.00 41.66 199 THR A O 1
ATOM 1461 N N . GLU A 1 200 ? 8.852 -35.404 -50.950 1.00 41.75 200 GLU A N 1
ATOM 1462 C CA . GLU A 1 200 ? 8.842 -35.528 -52.404 1.00 41.75 200 GLU A CA 1
ATOM 1463 C C . GLU A 1 200 ? 9.571 -34.335 -53.035 1.00 41.75 200 GLU A C 1
ATOM 1465 O O . GLU A 1 200 ? 9.777 -33.290 -52.423 1.00 41.75 200 GLU A O 1
ATOM 1470 N N . ASN A 1 201 ? 10.103 -34.600 -54.215 1.00 39.22 201 ASN A N 1
ATOM 1471 C CA . ASN A 1 201 ? 11.392 -34.161 -54.717 1.00 39.22 201 ASN A CA 1
ATOM 1472 C C . ASN A 1 201 ? 11.231 -33.109 -55.833 1.00 39.22 201 ASN A C 1
ATOM 1474 O O . ASN A 1 201 ? 10.182 -33.041 -56.465 1.00 39.22 201 ASN A O 1
ATOM 1478 N N . MET A 1 202 ? 12.342 -32.442 -56.169 1.00 36.69 202 MET A N 1
ATOM 1479 C CA . MET A 1 202 ? 12.665 -31.890 -57.500 1.00 36.69 202 MET A CA 1
ATOM 1480 C C . MET A 1 202 ? 12.066 -30.525 -57.912 1.00 36.69 202 MET A C 1
ATOM 1482 O O . MET A 1 202 ? 10.908 -30.413 -58.287 1.00 36.69 202 MET A O 1
ATOM 1486 N N . SER A 1 203 ? 12.906 -29.486 -58.012 1.00 38.88 203 SER A N 1
ATOM 1487 C CA . SER A 1 203 ? 13.553 -29.123 -59.288 1.00 38.88 203 SER A CA 1
ATOM 1488 C C . SER A 1 203 ? 14.324 -27.799 -59.181 1.00 38.88 203 SER A C 1
ATOM 1490 O O . SER A 1 203 ? 13.813 -26.765 -58.767 1.00 38.88 203 SER A O 1
ATOM 1492 N N . THR A 1 204 ? 15.575 -27.896 -59.609 1.00 42.81 204 THR A N 1
ATOM 1493 C CA . THR A 1 204 ? 16.570 -26.894 -60.004 1.00 42.81 204 THR A CA 1
ATOM 1494 C C . THR A 1 204 ? 16.044 -25.585 -60.613 1.00 42.81 204 THR A C 1
ATOM 1496 O O . THR A 1 204 ? 15.314 -25.603 -61.602 1.00 42.81 204 THR A O 1
ATOM 1499 N N . THR A 1 205 ? 16.574 -24.452 -60.137 1.00 44.84 205 THR A N 1
ATOM 1500 C CA . THR A 1 205 ? 16.694 -23.208 -60.917 1.00 44.84 205 THR A CA 1
ATOM 1501 C C . THR A 1 205 ? 18.154 -22.783 -60.997 1.00 44.84 205 THR A C 1
ATOM 1503 O O . THR A 1 205 ? 18.861 -22.750 -59.993 1.00 44.84 205 THR A O 1
ATOM 1506 N N . ALA A 1 206 ? 18.569 -22.529 -62.233 1.00 44.78 206 ALA A N 1
ATOM 1507 C CA . ALA A 1 206 ? 19.926 -22.330 -62.701 1.00 44.78 206 ALA A CA 1
ATOM 1508 C C . ALA A 1 206 ? 20.556 -21.004 -62.251 1.00 44.78 206 ALA A C 1
ATOM 1510 O O 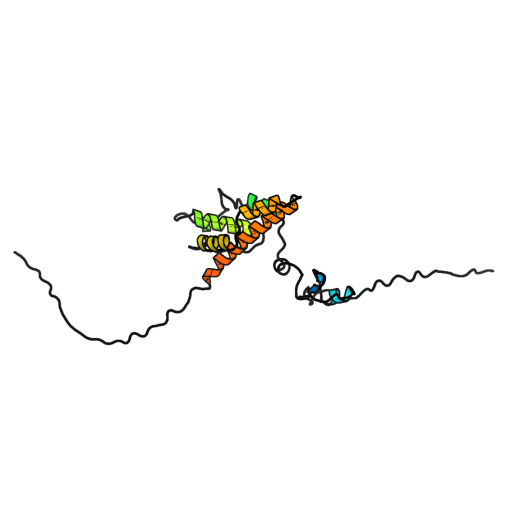. ALA A 1 206 ? 19.911 -19.956 -62.255 1.00 44.78 206 ALA A O 1
ATOM 1511 N N . GLU A 1 207 ? 21.853 -21.074 -61.960 1.00 42.62 207 GLU A N 1
ATOM 1512 C CA . GLU A 1 207 ? 22.769 -19.941 -62.007 1.00 42.62 207 GLU A CA 1
ATOM 1513 C C . GLU A 1 207 ? 22.990 -19.523 -63.468 1.00 42.62 207 GLU A C 1
ATOM 1515 O O . GLU A 1 207 ? 23.224 -20.365 -64.336 1.00 42.62 207 GLU A O 1
ATOM 1520 N N . VAL A 1 208 ? 22.954 -18.218 -63.740 1.00 48.19 208 VAL A N 1
ATOM 1521 C CA . VAL A 1 208 ? 23.497 -17.642 -64.974 1.00 48.19 208 VAL A CA 1
ATOM 1522 C C . VAL A 1 208 ? 24.518 -16.588 -64.567 1.00 48.19 208 VAL A C 1
ATOM 1524 O O . VAL A 1 208 ? 24.175 -15.563 -63.981 1.00 48.19 208 VAL A O 1
ATOM 1527 N N . GLY A 1 209 ? 25.777 -16.873 -64.881 1.00 46.00 209 GLY A N 1
ATOM 1528 C CA . GLY A 1 209 ? 26.890 -15.935 -64.900 1.00 46.00 209 GLY A CA 1
ATOM 1529 C C . GLY A 1 209 ? 27.649 -16.055 -66.226 1.00 46.00 209 GLY A C 1
ATOM 1530 O O . GLY A 1 209 ? 27.572 -17.091 -66.883 1.00 46.00 209 GLY A O 1
ATOM 1531 N N . LEU A 1 210 ? 28.416 -15.000 -66.535 1.00 51.22 210 LEU A N 1
ATOM 1532 C CA . LEU A 1 210 ? 29.154 -14.651 -67.768 1.00 51.22 210 LEU A CA 1
ATOM 1533 C C . LEU A 1 210 ? 28.292 -13.899 -68.804 1.00 51.22 210 LEU A C 1
ATOM 1535 O O . LEU A 1 210 ? 27.248 -14.381 -69.211 1.00 51.22 210 LEU A O 1
ATOM 1539 N N . GLY A 1 211 ? 28.636 -12.706 -69.291 1.00 45.91 211 GLY A N 1
ATOM 1540 C CA . GLY A 1 211 ? 29.914 -11.995 -69.319 1.00 45.91 211 GLY A CA 1
ATOM 1541 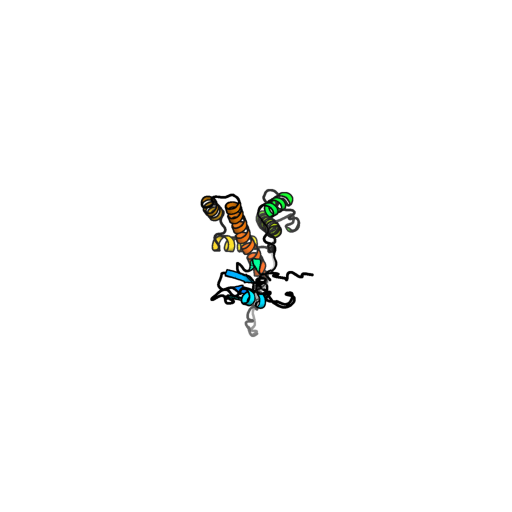C C . GLY A 1 211 ? 30.247 -11.630 -70.768 1.00 45.91 211 GLY A C 1
ATOM 1542 O O . GLY A 1 211 ? 30.575 -12.524 -71.542 1.00 45.91 211 GLY A O 1
ATOM 1543 N N . SER A 1 212 ? 30.136 -10.346 -71.127 1.00 47.41 212 SER A N 1
ATOM 1544 C CA . SER A 1 212 ? 30.839 -9.612 -72.202 1.00 47.41 212 SER A CA 1
ATOM 1545 C C . SER A 1 212 ? 30.459 -8.138 -72.113 1.00 47.41 212 SER A C 1
ATOM 1547 O O . SER A 1 212 ? 29.249 -7.875 -71.931 1.00 47.41 212 SER A O 1
#

Organism: Frankliniella occidentalis (NCBI:txid133901)

Secondary structure (DSSP, 8-state):
--------------------PPPSSSPPPEEETTS-EESSHHHHHHT--TT--EEEES-SSSHHHHTT-----HHHHHHHHHHTT-STTT-SS-TTT-SSS-HHHHHHHHHHHHHHHHTTPPP---STTHHHHHHHHHHHHT--HHHHHHHHHT-SSHHHHHHHHHHHHHHHHHHHHHHHHGGGS--PPPP---------------------